Protein AF-J6HEH0-F1 (afdb_monomer)

pLDDT: mean 82.52, std 18.56, range [23.69, 98.81]

Nearest PDB structures (foldseek):
  2a2l-assembly1_A  TM=8.693E-01  e=3.082E-10  Klebsiella pneumoniae
  6bws-assembly1_B-2  TM=9.075E-01  e=8.210E-09  Methylorubrum extorquens
  5cx7-assembly1_C  TM=8.825E-01  e=1.865E-08  Salmonella enterica subsp. enterica serovar Livingstone
  4nkp-assembly1_B  TM=7.814E-01  e=2.880E-08  Desulfovibrio piger ATCC 29098
  4bmw-assembly1_A  TM=8.135E-01  e=8.740E-08  Streptomyces reticuli

Mean predicted aligned error: 16.35 Å

Structure (mmCIF, N/CA/C/O backbone):
data_AF-J6HEH0-F1
#
_entry.id   AF-J6HEH0-F1
#
loop_
_atom_site.group_PDB
_atom_site.id
_atom_site.type_symbol
_atom_site.label_atom_id
_atom_site.label_alt_id
_atom_site.label_comp_id
_atom_site.label_asym_id
_atom_site.label_entity_id
_atom_site.label_seq_id
_atom_site.pdbx_PDB_ins_code
_atom_site.Cartn_x
_atom_site.Cartn_y
_atom_site.Cartn_z
_atom_site.occupancy
_atom_site.B_iso_or_equiv
_atom_site.auth_seq_id
_atom_site.auth_comp_id
_atom_site.auth_asym_id
_atom_site.auth_atom_id
_atom_site.pdbx_PDB_model_num
ATOM 1 N N . MET A 1 1 ? 4.670 16.383 21.291 1.00 60.72 1 MET A N 1
ATOM 2 C CA . MET A 1 1 ? 5.415 15.793 20.155 1.00 60.72 1 MET A CA 1
ATOM 3 C C . MET A 1 1 ? 4.713 16.237 18.892 1.00 60.72 1 MET A C 1
ATOM 5 O O . MET A 1 1 ? 3.495 16.204 18.888 1.00 60.72 1 MET A O 1
ATOM 9 N N . GLU A 1 2 ? 5.447 16.657 17.865 1.00 87.94 2 GLU A N 1
ATOM 10 C CA . GLU A 1 2 ? 4.858 16.969 16.557 1.00 87.94 2 GLU A CA 1
ATOM 11 C C . GLU A 1 2 ? 4.171 15.718 15.975 1.00 87.94 2 GLU A C 1
ATOM 13 O O . GLU A 1 2 ? 4.747 14.626 16.044 1.00 87.94 2 GLU A O 1
ATOM 18 N N . LYS A 1 3 ? 2.970 15.850 15.390 1.00 91.00 3 LYS A N 1
ATOM 19 C CA . LYS A 1 3 ? 2.202 14.753 14.764 1.00 91.00 3 LYS A CA 1
ATOM 20 C C . LYS A 1 3 ? 3.058 13.763 13.965 1.00 91.00 3 LYS A C 1
ATOM 22 O O . LYS A 1 3 ? 2.926 12.552 14.135 1.00 91.00 3 LYS A O 1
ATOM 27 N N . ASN A 1 4 ? 3.965 14.264 13.124 1.00 90.31 4 ASN A N 1
ATOM 28 C CA . ASN A 1 4 ? 4.836 13.435 12.285 1.00 90.31 4 ASN A CA 1
ATOM 29 C C . ASN A 1 4 ? 5.771 12.526 13.097 1.00 90.31 4 ASN A C 1
ATOM 31 O O . ASN A 1 4 ? 6.023 11.392 12.692 1.00 90.31 4 ASN A O 1
ATOM 35 N N . SER A 1 5 ? 6.248 12.995 14.252 1.00 92.38 5 SER A N 1
ATOM 36 C CA . SER A 1 5 ? 7.069 12.205 15.173 1.00 92.38 5 SER A CA 1
ATOM 37 C C . SER A 1 5 ? 6.248 11.111 15.862 1.00 92.38 5 SER A C 1
ATOM 39 O O . SER A 1 5 ? 6.717 9.980 15.969 1.00 92.38 5 SER A O 1
ATOM 41 N N . ILE A 1 6 ? 4.998 11.401 16.257 1.00 95.62 6 ILE A N 1
ATOM 42 C CA . ILE A 1 6 ? 4.094 10.380 16.820 1.00 95.62 6 ILE A CA 1
ATOM 43 C C . ILE A 1 6 ? 3.846 9.273 15.788 1.00 95.62 6 ILE A C 1
ATOM 45 O O . ILE A 1 6 ? 3.966 8.092 16.107 1.00 95.62 6 ILE A O 1
ATOM 49 N N . ILE A 1 7 ? 3.551 9.658 14.542 1.00 94.69 7 ILE A N 1
ATOM 50 C CA . ILE A 1 7 ? 3.323 8.720 13.438 1.00 94.69 7 ILE A CA 1
ATOM 51 C C . ILE A 1 7 ? 4.561 7.862 13.185 1.00 94.69 7 ILE A C 1
ATOM 53 O O . ILE A 1 7 ? 4.430 6.650 13.050 1.00 94.69 7 ILE A O 1
ATOM 57 N N . GLN A 1 8 ? 5.755 8.459 13.146 1.00 92.50 8 GLN A N 1
ATOM 58 C CA . GLN A 1 8 ? 6.988 7.701 12.934 1.00 92.50 8 GLN A CA 1
ATOM 59 C C . GLN A 1 8 ? 7.194 6.646 14.033 1.00 92.50 8 GLN A C 1
ATOM 61 O O . GLN A 1 8 ? 7.421 5.484 13.713 1.00 92.50 8 GLN A O 1
ATOM 66 N N . ASN A 1 9 ? 6.988 7.011 15.304 1.00 95.12 9 ASN A N 1
ATOM 67 C CA . ASN A 1 9 ? 7.092 6.071 16.426 1.00 95.12 9 ASN A CA 1
ATOM 68 C C . ASN A 1 9 ? 6.098 4.906 16.314 1.00 95.12 9 ASN A C 1
ATOM 70 O O . ASN A 1 9 ? 6.448 3.764 16.606 1.00 95.12 9 ASN A O 1
ATOM 74 N N . ILE A 1 10 ? 4.859 5.185 15.895 1.00 96.75 10 ILE A N 1
ATOM 75 C CA . ILE A 1 10 ? 3.858 4.141 15.653 1.00 96.75 10 ILE A CA 1
ATOM 76 C C . ILE A 1 10 ? 4.342 3.197 14.548 1.00 96.75 10 ILE A C 1
ATOM 78 O O . ILE A 1 10 ? 4.349 1.985 14.739 1.00 96.75 10 ILE A O 1
ATOM 82 N N . VAL A 1 11 ? 4.769 3.745 13.409 1.00 93.12 11 VAL A N 1
ATOM 83 C CA . VAL A 1 11 ? 5.182 2.957 12.239 1.00 93.12 11 VAL A CA 1
ATOM 84 C C . VAL A 1 11 ? 6.405 2.091 12.540 1.00 93.12 11 VAL A C 1
ATOM 86 O O . VAL A 1 11 ? 6.453 0.946 12.094 1.00 93.12 11 VAL A O 1
ATOM 89 N N . ASP A 1 12 ? 7.357 2.585 13.330 1.00 91.06 12 ASP A N 1
ATOM 90 C CA . ASP A 1 12 ? 8.534 1.813 13.735 1.00 91.06 12 ASP A CA 1
ATOM 91 C C . ASP A 1 12 ? 8.170 0.630 14.648 1.00 91.06 12 ASP A C 1
ATOM 93 O O . ASP A 1 12 ? 8.638 -0.490 14.426 1.00 91.06 12 ASP A O 1
ATOM 97 N N . GLU A 1 13 ? 7.286 0.831 15.631 1.00 94.06 13 GLU A N 1
ATOM 98 C CA . GLU A 1 13 ? 6.798 -0.260 16.491 1.00 94.06 13 GLU A CA 1
ATOM 99 C C . GLU A 1 13 ? 5.937 -1.268 15.709 1.00 94.06 13 GLU A C 1
ATOM 101 O O . GLU A 1 13 ? 6.014 -2.479 15.935 1.00 94.06 13 GLU A O 1
ATOM 106 N N . GLU A 1 14 ? 5.134 -0.798 14.755 1.00 92.69 14 GLU A N 1
ATOM 107 C CA . GLU A 1 14 ? 4.368 -1.665 13.860 1.00 92.69 14 GLU A CA 1
ATOM 108 C C . GLU A 1 14 ? 5.273 -2.458 12.918 1.00 92.69 14 GLU A C 1
ATOM 110 O O . GLU A 1 14 ? 5.013 -3.633 12.680 1.00 92.69 14 GLU A O 1
ATOM 115 N N . TRP A 1 15 ? 6.368 -1.878 12.425 1.00 88.12 15 TRP A N 1
ATOM 116 C CA . TRP A 1 15 ? 7.327 -2.594 11.584 1.00 88.12 15 TRP A CA 1
ATOM 117 C C . TRP A 1 15 ? 7.979 -3.767 12.328 1.00 88.12 15 TRP A C 1
ATOM 119 O O . TRP A 1 15 ? 8.114 -4.864 11.774 1.00 88.12 15 TRP A O 1
ATOM 129 N N . ILE A 1 16 ? 8.334 -3.567 13.602 1.00 87.88 16 ILE A N 1
ATOM 130 C CA . ILE A 1 16 ? 8.861 -4.635 14.465 1.00 87.88 16 ILE A CA 1
ATOM 131 C C . ILE A 1 16 ? 7.824 -5.753 14.607 1.00 87.88 16 ILE A C 1
ATOM 133 O O . ILE A 1 16 ? 8.143 -6.931 14.438 1.00 87.88 16 ILE A O 1
ATOM 137 N N . GLN A 1 17 ? 6.568 -5.398 14.881 1.00 87.56 17 GLN A N 1
ATOM 138 C CA . GLN A 1 17 ? 5.481 -6.369 14.991 1.00 87.56 17 GLN A CA 1
ATOM 139 C C . GLN A 1 17 ? 5.235 -7.105 13.669 1.00 87.56 17 GLN A C 1
ATOM 141 O O . GLN A 1 17 ? 5.087 -8.325 13.676 1.00 87.56 17 GLN A O 1
ATOM 146 N N . PHE A 1 18 ? 5.261 -6.396 12.542 1.00 83.94 18 PHE A N 1
ATOM 147 C CA . PHE A 1 18 ? 5.025 -6.943 11.209 1.00 83.94 18 PHE A CA 1
ATOM 148 C C . PHE A 1 18 ? 6.098 -7.963 10.828 1.00 83.94 18 PHE A C 1
ATOM 150 O O . PHE A 1 18 ? 5.776 -9.078 10.417 1.00 83.94 18 PHE A O 1
ATOM 157 N N . THR A 1 19 ? 7.368 -7.624 11.057 1.00 78.50 19 THR A N 1
ATOM 158 C CA . THR A 1 19 ? 8.514 -8.515 10.804 1.00 78.50 19 THR A CA 1
ATOM 159 C C . THR A 1 19 ? 8.456 -9.776 11.672 1.00 78.50 19 THR A C 1
ATOM 161 O O . THR A 1 19 ? 8.845 -10.854 11.234 1.00 78.50 19 THR A O 1
ATOM 164 N N . ASN A 1 20 ? 7.927 -9.657 12.892 1.00 78.94 20 ASN A N 1
ATOM 165 C CA . ASN A 1 20 ? 7.798 -10.764 13.840 1.00 78.94 20 ASN A CA 1
ATOM 166 C C . ASN A 1 20 ? 6.476 -11.541 13.714 1.00 78.94 20 ASN A C 1
ATOM 168 O O . ASN A 1 20 ? 6.233 -12.463 14.500 1.00 78.94 20 ASN A O 1
ATOM 172 N N . THR A 1 21 ? 5.605 -11.193 12.759 1.00 69.81 21 THR A N 1
ATOM 173 C CA . THR A 1 21 ? 4.410 -12.000 12.490 1.00 69.81 21 THR A CA 1
ATOM 174 C C . THR A 1 21 ? 4.812 -13.329 11.858 1.00 69.81 21 THR A C 1
ATOM 176 O O . THR A 1 21 ? 5.525 -13.387 10.855 1.00 69.81 21 THR A O 1
ATOM 179 N N . LYS A 1 22 ? 4.369 -14.426 12.478 1.00 64.06 22 LYS A N 1
ATOM 180 C CA . LYS A 1 22 ? 4.556 -15.779 11.954 1.00 64.06 22 LYS A CA 1
ATOM 181 C C . LYS A 1 22 ? 3.368 -16.095 11.054 1.00 64.06 22 LYS A C 1
ATOM 183 O O . LYS A 1 22 ? 2.267 -16.306 11.557 1.00 64.06 22 LYS A O 1
ATOM 188 N N . ASN A 1 23 ? 3.579 -16.100 9.742 1.00 53.47 23 ASN A N 1
ATOM 189 C CA . ASN A 1 23 ? 2.570 -16.605 8.815 1.00 53.47 23 ASN A CA 1
ATOM 190 C C . ASN A 1 23 ? 2.375 -18.114 9.016 1.00 53.47 23 ASN A C 1
ATOM 192 O O . ASN A 1 23 ? 3.249 -18.803 9.546 1.00 53.47 23 ASN A O 1
ATOM 196 N N . ILE A 1 24 ? 1.229 -18.637 8.575 1.00 43.84 24 ILE A N 1
ATOM 197 C CA . ILE A 1 24 ? 1.030 -20.081 8.403 1.00 43.84 24 ILE A CA 1
ATOM 198 C C . ILE A 1 24 ? 1.910 -20.497 7.207 1.00 43.84 24 ILE A C 1
ATOM 200 O O . ILE A 1 24 ? 1.444 -20.540 6.074 1.00 43.84 24 ILE A O 1
ATOM 204 N N . GLY A 1 25 ? 3.216 -20.669 7.441 1.00 47.94 25 GLY A N 1
ATOM 205 C CA . GLY A 1 25 ? 4.234 -20.903 6.409 1.00 47.94 25 GLY A CA 1
ATOM 206 C C . GLY A 1 25 ? 5.557 -20.169 6.674 1.00 47.94 25 GLY A C 1
ATOM 207 O O . GLY A 1 25 ? 5.870 -19.798 7.804 1.00 47.94 25 GLY A O 1
ATOM 208 N N . SER A 1 26 ? 6.353 -19.976 5.623 1.00 40.78 26 SER A N 1
ATOM 209 C CA . SER A 1 26 ? 7.603 -19.204 5.638 1.00 40.78 26 SER A CA 1
ATOM 210 C C . SER A 1 26 ? 7.362 -17.681 5.662 1.00 40.78 26 SER A C 1
ATOM 212 O O . SER A 1 26 ? 6.251 -17.197 5.431 1.00 40.78 26 SER A O 1
ATOM 214 N N . ARG A 1 27 ? 8.420 -16.915 5.976 1.00 42.44 27 ARG A N 1
ATOM 215 C CA . ARG A 1 27 ? 8.459 -15.438 5.948 1.00 42.44 27 ARG A CA 1
ATOM 216 C C . ARG A 1 27 ? 7.913 -14.928 4.602 1.00 42.44 27 ARG A C 1
ATOM 218 O O . ARG A 1 27 ? 8.374 -15.377 3.555 1.00 42.44 27 ARG A O 1
ATOM 225 N N . ALA A 1 28 ? 6.917 -14.040 4.617 1.00 47.47 28 ALA A N 1
ATOM 226 C CA . ALA A 1 28 ? 6.326 -13.514 3.382 1.00 47.47 28 ALA A CA 1
ATOM 227 C C . ALA A 1 28 ? 7.242 -12.454 2.758 1.00 47.47 28 ALA A C 1
ATOM 229 O O . ALA A 1 28 ? 7.783 -11.626 3.481 1.00 47.47 28 ALA A O 1
ATOM 230 N N . VAL A 1 29 ? 7.336 -12.415 1.423 1.00 39.53 29 VAL A N 1
ATOM 231 C CA . VAL A 1 29 ? 8.168 -11.456 0.656 1.00 39.53 29 VAL A CA 1
ATOM 232 C C . VAL A 1 29 ? 7.881 -9.991 1.036 1.00 39.53 29 VAL A C 1
ATOM 234 O O . VAL A 1 29 ? 8.779 -9.153 1.057 1.00 39.53 29 VAL A O 1
ATOM 237 N N . CYS A 1 30 ? 6.645 -9.674 1.441 1.00 47.31 30 CYS A N 1
ATOM 238 C CA . CYS A 1 30 ? 6.263 -8.347 1.936 1.00 47.31 30 CYS A CA 1
ATOM 239 C C . CYS A 1 30 ? 7.017 -7.915 3.213 1.00 47.31 30 CYS A C 1
ATOM 241 O O . CYS A 1 30 ? 7.095 -6.721 3.492 1.00 47.31 30 CYS A O 1
ATOM 243 N N . GLN A 1 31 ? 7.582 -8.853 3.986 1.00 46.38 31 GLN A N 1
ATOM 244 C CA . GLN A 1 31 ? 8.392 -8.595 5.189 1.00 46.38 31 GLN A CA 1
ATOM 245 C C . GLN A 1 31 ? 9.814 -8.109 4.864 1.00 46.38 31 GLN A C 1
ATOM 247 O O . GLN A 1 31 ? 10.542 -7.716 5.775 1.00 46.38 31 GLN A O 1
ATOM 252 N N . ASP A 1 32 ? 10.186 -8.063 3.582 1.00 47.34 32 ASP A N 1
ATOM 253 C CA . ASP A 1 32 ? 11.479 -7.555 3.115 1.00 47.34 32 ASP A CA 1
ATOM 254 C C . ASP A 1 32 ? 11.354 -6.178 2.421 1.00 47.34 32 ASP A C 1
ATOM 256 O O . ASP A 1 32 ? 12.349 -5.582 2.019 1.00 47.34 32 ASP A O 1
ATOM 260 N N . GLN A 1 33 ? 10.139 -5.609 2.355 1.00 55.50 33 GLN A N 1
ATOM 261 C CA . GLN A 1 33 ? 9.838 -4.314 1.723 1.00 55.50 33 GLN A CA 1
ATOM 262 C C . GLN A 1 33 ? 9.492 -3.213 2.748 1.00 55.50 33 GLN A C 1
ATOM 264 O O . GLN A 1 33 ? 8.377 -2.681 2.779 1.00 55.50 33 GLN A O 1
ATOM 269 N N . LYS A 1 34 ? 10.461 -2.832 3.595 1.00 66.75 34 LYS A N 1
ATOM 270 C CA . LYS A 1 34 ? 10.267 -1.820 4.659 1.00 66.75 34 LYS A CA 1
ATOM 271 C C . LYS A 1 34 ? 9.757 -0.470 4.141 1.00 66.75 34 LYS A C 1
ATOM 273 O O . LYS A 1 34 ? 8.934 0.165 4.804 1.00 66.75 34 LYS A O 1
ATOM 278 N N . GLY A 1 35 ? 10.222 -0.035 2.968 1.00 62.28 35 GLY A N 1
ATOM 279 C CA . GLY A 1 35 ? 9.831 1.242 2.358 1.00 62.28 35 GLY A CA 1
ATOM 280 C C . GLY A 1 35 ? 8.327 1.330 2.079 1.00 62.28 35 GLY A C 1
ATOM 281 O O . GLY A 1 35 ? 7.664 2.248 2.564 1.00 62.28 35 GLY A O 1
ATOM 282 N N . ASN A 1 36 ? 7.772 0.321 1.403 1.00 64.31 36 ASN A N 1
ATOM 283 C CA . ASN A 1 36 ? 6.351 0.260 1.038 1.00 64.31 36 ASN A CA 1
ATOM 284 C C . ASN A 1 36 ? 5.443 0.194 2.271 1.00 64.31 36 ASN A C 1
ATOM 286 O O . ASN A 1 36 ? 4.435 0.902 2.351 1.00 64.31 36 ASN A O 1
ATOM 290 N N . PHE A 1 37 ? 5.831 -0.611 3.267 1.00 74.75 37 PHE A N 1
ATOM 291 C CA . PHE A 1 37 ? 5.133 -0.667 4.550 1.00 74.75 37 PHE A CA 1
ATOM 292 C C . PHE A 1 37 ? 5.106 0.707 5.228 1.00 74.75 37 PHE A C 1
ATOM 294 O O . PHE A 1 37 ? 4.044 1.186 5.629 1.00 74.75 37 PHE A O 1
ATOM 301 N N . THR A 1 38 ? 6.269 1.360 5.313 1.00 73.81 38 THR A N 1
ATOM 302 C CA . THR A 1 38 ? 6.427 2.656 5.981 1.00 73.81 38 THR A CA 1
ATOM 303 C C . THR A 1 38 ? 5.570 3.725 5.306 1.00 73.81 38 THR A C 1
ATOM 305 O O . THR A 1 38 ? 4.826 4.424 5.991 1.00 73.81 38 THR A O 1
ATOM 308 N N . ALA A 1 39 ? 5.609 3.827 3.975 1.00 72.19 39 ALA A N 1
ATOM 309 C CA . ALA A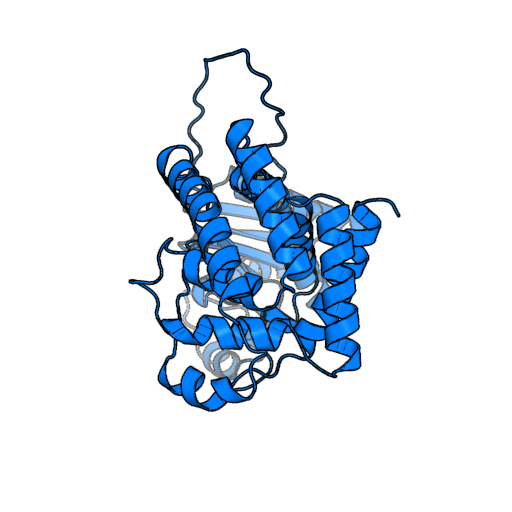 1 39 ? 4.816 4.799 3.225 1.00 72.19 39 ALA A CA 1
ATOM 310 C C . ALA A 1 39 ? 3.304 4.581 3.418 1.00 72.19 39 ALA A C 1
ATOM 312 O O . ALA A 1 39 ? 2.590 5.504 3.821 1.00 72.19 39 ALA A O 1
ATOM 313 N N . SER A 1 40 ? 2.832 3.341 3.236 1.00 76.69 40 SER A N 1
ATOM 314 C CA . SER A 1 40 ? 1.417 2.986 3.408 1.00 76.69 40 SER A CA 1
ATOM 315 C C . SER A 1 40 ? 0.913 3.265 4.830 1.00 76.69 40 SER A C 1
ATOM 317 O O . SER A 1 40 ? -0.159 3.850 5.005 1.00 76.69 40 SER A O 1
ATOM 319 N N . ARG A 1 41 ? 1.676 2.880 5.864 1.00 88.38 41 ARG A N 1
ATOM 320 C CA . ARG A 1 41 ? 1.277 3.104 7.264 1.00 88.38 41 ARG A CA 1
ATOM 321 C C . ARG A 1 41 ? 1.353 4.570 7.664 1.00 88.38 41 ARG A C 1
ATOM 323 O O . ARG A 1 41 ? 0.450 5.040 8.350 1.00 88.38 41 ARG A O 1
ATOM 330 N N . ARG A 1 42 ? 2.353 5.325 7.197 1.00 88.38 42 ARG A N 1
ATOM 331 C CA . ARG A 1 42 ? 2.402 6.779 7.419 1.00 88.38 42 ARG A CA 1
ATOM 332 C C . ARG A 1 42 ? 1.173 7.463 6.825 1.00 88.38 42 ARG A C 1
ATOM 334 O O . ARG A 1 42 ? 0.540 8.243 7.529 1.00 88.38 42 ARG A O 1
ATOM 341 N N . ALA A 1 43 ? 0.800 7.150 5.583 1.00 84.50 43 ALA A N 1
ATOM 342 C CA . ALA A 1 43 ? -0.394 7.715 4.952 1.00 84.50 43 ALA A CA 1
ATOM 343 C C . ALA A 1 43 ? -1.673 7.378 5.739 1.00 84.50 43 ALA A C 1
ATOM 345 O O . ALA A 1 43 ? -2.475 8.272 6.008 1.00 84.50 43 ALA A O 1
ATOM 346 N N . TYR A 1 44 ? -1.821 6.124 6.177 1.00 91.06 44 TYR A N 1
ATOM 347 C CA . TYR A 1 44 ? -2.945 5.691 7.011 1.00 91.06 44 TYR A CA 1
ATOM 348 C C . TYR A 1 44 ? -3.029 6.490 8.322 1.00 91.06 44 TYR A C 1
ATOM 350 O O . TYR A 1 44 ? -4.073 7.051 8.649 1.00 91.06 44 TYR A O 1
ATOM 358 N N . TRP A 1 45 ? -1.916 6.631 9.046 1.00 94.88 45 TRP A N 1
ATOM 359 C CA . TRP A 1 45 ? -1.898 7.352 10.321 1.00 94.88 45 TRP A CA 1
ATOM 360 C C . TRP A 1 45 ? -2.057 8.871 10.178 1.00 94.88 45 TRP A C 1
ATOM 362 O O . TRP A 1 45 ? -2.553 9.525 11.095 1.00 94.88 45 TRP A O 1
ATOM 372 N N . GLN A 1 46 ? -1.733 9.448 9.017 1.00 92.00 46 GLN A N 1
ATOM 373 C CA . GLN A 1 46 ? -2.005 10.864 8.741 1.00 92.00 46 GLN A CA 1
ATOM 374 C C . GLN A 1 46 ? -3.501 11.203 8.743 1.00 92.00 46 GLN A C 1
ATOM 376 O O . GLN A 1 46 ? -3.846 12.364 8.988 1.00 92.00 46 GLN A O 1
ATOM 381 N N . MET A 1 47 ? -4.373 10.213 8.521 1.00 92.56 47 MET A N 1
ATOM 382 C CA . MET A 1 47 ? -5.828 10.364 8.574 1.00 92.56 47 MET A CA 1
ATOM 383 C C . MET A 1 47 ? -6.332 10.795 9.960 1.00 92.56 47 MET A C 1
ATOM 385 O O . MET A 1 47 ? -7.353 11.469 10.056 1.00 92.56 47 MET A O 1
ATOM 389 N N . TYR A 1 48 ? -5.616 10.435 11.028 1.00 96.44 48 TYR A N 1
ATOM 390 C CA . TYR A 1 48 ? -6.045 10.632 12.412 1.00 96.44 48 TYR A CA 1
ATOM 391 C C . TYR A 1 48 ? -5.428 11.882 13.057 1.00 96.44 48 TYR A C 1
ATOM 393 O O . TYR A 1 48 ? -4.392 12.389 12.615 1.00 96.44 48 TYR A O 1
ATOM 401 N N . ASN A 1 49 ? -6.073 12.403 14.105 1.00 95.75 49 ASN A N 1
ATOM 402 C CA . ASN A 1 49 ? -5.562 13.518 14.910 1.00 95.75 49 ASN A CA 1
ATOM 403 C C . ASN A 1 49 ? -4.597 13.037 16.016 1.00 95.75 49 ASN A C 1
ATOM 405 O O . ASN A 1 49 ? -4.464 11.841 16.267 1.00 95.75 49 ASN A O 1
ATOM 409 N N . GLU A 1 50 ? -3.908 13.968 16.679 1.00 97.31 50 GLU A N 1
ATOM 410 C CA . GLU A 1 50 ? -2.876 13.641 17.676 1.00 97.31 50 GLU A CA 1
ATOM 411 C C . GLU A 1 50 ? -3.423 12.881 18.894 1.00 97.31 50 GLU A C 1
ATOM 413 O O . GLU A 1 50 ? -2.733 12.005 19.413 1.00 97.31 50 GLU A O 1
ATOM 418 N N . ASP A 1 51 ? -4.662 13.140 19.320 1.00 97.88 51 ASP A N 1
ATOM 419 C CA . ASP A 1 51 ? -5.285 12.432 20.447 1.00 97.88 51 ASP A CA 1
ATOM 420 C C . ASP A 1 51 ? -5.455 10.938 20.158 1.00 97.88 51 ASP A C 1
ATOM 422 O O . ASP A 1 51 ? -5.113 10.091 20.989 1.00 97.88 51 ASP A O 1
ATOM 426 N N . ILE A 1 52 ? -5.926 10.604 18.953 1.00 98.69 52 ILE A N 1
ATOM 427 C CA . ILE A 1 52 ? -6.062 9.217 18.500 1.00 98.69 52 ILE A CA 1
ATOM 428 C C . ILE A 1 52 ? -4.688 8.564 18.382 1.00 98.69 52 ILE A C 1
ATOM 430 O O . ILE A 1 52 ? -4.502 7.449 18.868 1.00 98.69 52 ILE A O 1
ATOM 434 N N . LEU A 1 53 ? -3.714 9.258 17.787 1.00 98.44 53 LEU A N 1
ATOM 435 C CA . LEU A 1 53 ? -2.357 8.735 17.617 1.00 98.44 53 LEU A CA 1
ATOM 436 C C . LEU A 1 53 ? -1.692 8.433 18.968 1.00 98.44 53 LEU A C 1
ATOM 438 O O . LEU A 1 53 ? -1.112 7.365 19.152 1.00 98.44 53 LEU A O 1
ATOM 442 N N . ASN A 1 54 ? -1.823 9.332 19.944 1.00 98.25 54 ASN A N 1
ATOM 443 C CA . ASN A 1 54 ? -1.306 9.111 21.293 1.00 98.25 54 ASN A CA 1
ATOM 444 C C . ASN A 1 54 ? -2.036 7.967 22.012 1.00 98.25 54 ASN A C 1
ATOM 446 O O . ASN A 1 54 ? -1.392 7.175 22.704 1.00 98.25 54 ASN A O 1
ATOM 450 N N . SER A 1 55 ? -3.358 7.850 21.836 1.00 98.56 55 SER A N 1
ATOM 451 C CA . SER A 1 55 ? -4.137 6.737 22.393 1.00 98.56 55 SER A CA 1
ATOM 452 C C . SER A 1 55 ? -3.706 5.396 21.796 1.00 98.56 55 SER A C 1
ATOM 454 O O . SER A 1 55 ? -3.455 4.449 22.536 1.00 98.56 55 SER A O 1
ATOM 456 N N . TYR A 1 56 ? -3.512 5.323 20.479 1.00 98.56 56 TYR A N 1
ATOM 457 C CA . TYR A 1 56 ? -3.040 4.101 19.832 1.00 98.56 56 TYR A CA 1
ATOM 458 C C . TYR A 1 56 ? -1.597 3.745 20.221 1.00 98.56 56 TYR A C 1
ATOM 460 O O . TYR A 1 56 ? -1.278 2.580 20.448 1.00 98.56 56 TYR A O 1
ATOM 468 N N . LEU A 1 57 ? -0.717 4.733 20.404 1.00 97.75 57 LEU A N 1
ATOM 469 C CA . LEU A 1 57 ? 0.624 4.473 20.930 1.00 97.75 57 LEU A CA 1
ATOM 470 C C . LEU A 1 57 ? 0.575 3.888 22.357 1.00 97.75 57 LEU A C 1
ATOM 472 O O . LEU A 1 57 ? 1.425 3.072 22.722 1.00 97.75 57 LEU A O 1
ATOM 476 N N . ALA A 1 58 ? -0.417 4.270 23.168 1.00 98.06 58 ALA A N 1
ATOM 477 C CA . ALA A 1 58 ? -0.661 3.641 24.464 1.00 98.06 58 ALA A CA 1
ATOM 478 C C . ALA A 1 58 ? -1.159 2.191 24.318 1.00 98.06 58 ALA A C 1
ATOM 480 O O . ALA A 1 58 ? -0.718 1.337 25.090 1.00 98.06 58 ALA A O 1
ATOM 481 N N . ASP A 1 59 ? -1.988 1.897 23.310 1.00 98.31 59 ASP A N 1
ATOM 482 C CA . ASP A 1 59 ? -2.414 0.529 22.979 1.00 98.31 59 ASP A CA 1
ATOM 483 C C . ASP A 1 59 ? -1.211 -0.350 22.601 1.00 98.31 59 ASP A C 1
ATOM 485 O O . ASP A 1 59 ? -1.049 -1.433 23.164 1.00 98.31 59 ASP A O 1
ATOM 489 N N . ILE A 1 60 ? -0.304 0.141 21.742 1.00 97.50 60 ILE A N 1
ATOM 490 C CA . ILE A 1 60 ? 0.951 -0.552 21.388 1.00 97.50 60 ILE A CA 1
ATOM 491 C C . ILE A 1 60 ? 1.774 -0.857 22.645 1.00 97.50 60 ILE A C 1
ATOM 493 O O . ILE A 1 60 ? 2.219 -1.988 22.847 1.00 97.50 60 ILE A O 1
ATOM 497 N N . LYS A 1 61 ? 1.971 0.136 23.520 1.00 96.94 61 LYS A N 1
ATOM 498 C CA . LYS A 1 61 ? 2.742 -0.038 24.763 1.00 96.94 61 LYS A CA 1
ATOM 499 C C . LYS A 1 61 ? 2.082 -1.032 25.718 1.00 96.94 61 LYS A C 1
ATOM 501 O O . LYS A 1 61 ? 2.782 -1.793 26.382 1.00 96.94 61 LYS A O 1
ATOM 506 N N . ALA A 1 62 ? 0.753 -1.029 25.817 1.00 97.00 62 ALA A N 1
ATOM 507 C CA . ALA A 1 62 ? 0.015 -2.000 26.616 1.00 97.00 62 ALA A CA 1
ATOM 508 C C . ALA A 1 62 ? 0.177 -3.417 26.053 1.00 97.00 62 ALA A C 1
ATOM 510 O O . ALA A 1 62 ? 0.590 -4.305 26.790 1.00 97.00 62 ALA A O 1
ATOM 511 N N . ALA A 1 63 ? -0.027 -3.601 24.748 1.00 96.06 63 ALA A N 1
ATOM 512 C CA . ALA A 1 63 ? 0.148 -4.888 24.082 1.00 96.06 63 ALA A CA 1
ATOM 513 C C . ALA A 1 63 ? 1.574 -5.435 24.245 1.00 96.06 63 ALA A C 1
ATOM 515 O O . ALA A 1 63 ? 1.753 -6.605 24.567 1.00 96.06 63 ALA A O 1
ATOM 516 N N . LYS A 1 64 ? 2.591 -4.574 24.124 1.00 94.56 64 LYS A N 1
ATOM 517 C CA . LYS A 1 64 ? 4.001 -4.942 24.315 1.00 94.56 64 LYS A CA 1
ATOM 518 C C . LYS A 1 64 ? 4.298 -5.442 25.732 1.00 94.56 64 LYS A C 1
ATOM 520 O O . LYS A 1 64 ? 5.053 -6.398 25.876 1.00 94.56 64 LYS A O 1
ATOM 525 N N . ARG A 1 65 ? 3.691 -4.843 26.767 1.00 95.56 65 ARG A N 1
ATOM 526 C CA . ARG A 1 65 ? 3.822 -5.312 28.164 1.00 95.56 65 ARG A CA 1
ATOM 527 C C . ARG A 1 65 ? 3.233 -6.707 28.366 1.00 95.56 65 ARG A C 1
ATOM 529 O O . ARG A 1 65 ? 3.814 -7.500 29.093 1.00 95.56 65 ARG A O 1
ATOM 536 N N . GLU A 1 66 ? 2.147 -7.009 27.663 1.00 94.38 66 GLU A N 1
ATOM 537 C CA . GLU A 1 66 ? 1.487 -8.321 27.676 1.00 94.38 66 GLU A CA 1
ATOM 538 C C . GLU A 1 66 ? 2.079 -9.305 26.647 1.00 94.38 66 GLU A C 1
ATOM 540 O O . GLU A 1 66 ? 1.570 -10.408 26.464 1.00 94.38 66 GLU A O 1
ATOM 545 N N . ASN A 1 67 ? 3.158 -8.921 25.953 1.00 93.25 67 ASN A N 1
ATOM 546 C CA . ASN A 1 67 ? 3.804 -9.711 24.901 1.00 93.25 67 ASN A CA 1
ATOM 547 C C . ASN A 1 67 ? 2.859 -10.083 23.732 1.00 93.25 67 ASN A C 1
ATOM 549 O O . ASN A 1 67 ? 2.972 -11.140 23.108 1.00 93.25 67 ASN A O 1
ATOM 553 N N . ILE A 1 68 ? 1.910 -9.193 23.431 1.00 93.81 68 ILE A N 1
ATOM 554 C CA . ILE A 1 68 ? 0.917 -9.331 22.364 1.00 93.81 68 ILE A CA 1
ATOM 555 C C . ILE A 1 68 ? 1.386 -8.575 21.117 1.00 93.81 68 ILE A C 1
ATOM 557 O O . ILE A 1 68 ? 1.697 -7.386 21.165 1.00 93.81 68 ILE A O 1
ATOM 561 N N . ASN A 1 69 ? 1.371 -9.257 19.971 1.00 93.69 69 ASN A N 1
ATOM 562 C CA . ASN A 1 69 ? 1.604 -8.658 18.656 1.00 93.69 69 ASN A CA 1
ATOM 563 C C . ASN A 1 69 ? 0.264 -8.260 18.013 1.00 93.69 69 ASN A C 1
ATOM 565 O O . ASN A 1 69 ? -0.481 -9.127 17.553 1.00 93.69 69 ASN A O 1
ATOM 569 N N . LEU A 1 70 ? -0.038 -6.962 17.967 1.00 94.75 70 LEU A N 1
ATOM 570 C CA . LEU A 1 70 ? -1.294 -6.419 17.442 1.00 94.75 70 LEU A CA 1
ATOM 571 C C . LEU A 1 70 ? -1.485 -6.709 15.948 1.00 94.75 70 LEU A C 1
ATOM 573 O O . LEU A 1 70 ? -2.608 -6.945 15.515 1.00 94.75 70 LEU A O 1
ATOM 577 N N . ILE A 1 71 ? -0.416 -6.785 15.154 1.00 92.25 71 ILE A N 1
ATOM 578 C CA . ILE A 1 71 ? -0.533 -7.121 13.727 1.00 92.25 71 ILE A CA 1
ATOM 579 C C . ILE A 1 71 ? -0.933 -8.591 13.543 1.00 92.25 71 ILE A C 1
ATOM 581 O O . ILE A 1 71 ? -1.799 -8.893 12.722 1.00 92.25 71 ILE A O 1
ATOM 585 N N . THR A 1 72 ? -0.388 -9.505 14.351 1.00 90.12 72 THR A N 1
ATOM 586 C CA . THR A 1 72 ? -0.856 -10.902 14.383 1.00 90.12 72 THR A CA 1
ATOM 587 C C . THR A 1 72 ? -2.331 -10.977 14.784 1.00 90.12 72 THR A C 1
ATOM 589 O O . THR A 1 72 ? -3.099 -11.717 14.172 1.00 90.12 72 THR A O 1
ATOM 592 N N . GLN A 1 73 ? -2.745 -10.191 15.783 1.00 94.19 73 GLN A N 1
ATOM 593 C CA . GLN A 1 73 ? -4.139 -10.125 16.236 1.00 94.19 73 GLN A CA 1
ATOM 594 C C . GLN A 1 73 ? -5.076 -9.648 15.120 1.00 94.19 73 GLN A C 1
ATOM 596 O O . GLN A 1 73 ? -6.109 -10.270 14.879 1.00 94.19 73 GLN A O 1
ATOM 601 N N . LYS A 1 74 ? -4.683 -8.601 14.386 1.00 94.25 74 LYS A N 1
ATOM 602 C CA . LYS A 1 74 ? -5.408 -8.093 13.216 1.00 94.25 74 LYS A CA 1
ATOM 603 C C . LYS A 1 74 ? -5.622 -9.178 12.166 1.00 94.25 74 LYS A C 1
ATOM 605 O O . LYS A 1 74 ? -6.756 -9.389 11.740 1.00 94.25 74 LYS A O 1
ATOM 610 N N . TYR A 1 75 ? -4.555 -9.871 11.754 1.00 89.94 75 TYR A N 1
ATOM 611 C CA . TYR A 1 75 ? -4.674 -10.949 10.768 1.00 89.94 75 TYR A CA 1
ATOM 612 C C . TYR A 1 75 ? -5.558 -12.084 11.279 1.00 89.94 75 TYR A C 1
ATOM 614 O O . TYR A 1 75 ? -6.369 -12.609 10.520 1.00 89.94 75 TYR A O 1
ATOM 622 N N . GLY A 1 76 ? -5.474 -12.397 12.573 1.00 91.25 76 GLY A N 1
ATOM 623 C CA . GLY A 1 76 ? -6.386 -13.335 13.211 1.00 91.25 76 GLY A CA 1
ATOM 624 C C . GLY A 1 76 ? -7.848 -12.909 13.084 1.00 91.25 76 GLY A C 1
ATOM 625 O O . GLY A 1 76 ? -8.678 -13.710 12.680 1.00 91.25 76 GLY A O 1
ATOM 626 N N . TYR A 1 77 ? -8.178 -11.641 13.333 1.00 94.12 77 TYR A N 1
ATOM 627 C CA . TYR A 1 77 ? -9.546 -11.144 13.158 1.00 94.12 77 TYR A CA 1
ATOM 628 C C . TYR A 1 77 ? -10.024 -11.135 11.704 1.00 94.12 77 TYR A C 1
ATOM 630 O O . TYR A 1 77 ? -11.191 -11.443 11.453 1.00 94.12 77 TYR A O 1
ATOM 638 N N . MET A 1 78 ? -9.142 -10.854 10.742 1.00 92.50 78 MET A N 1
ATOM 639 C CA . MET A 1 78 ? -9.474 -10.936 9.314 1.00 92.50 78 MET A CA 1
ATOM 640 C C . MET A 1 78 ? -9.874 -12.361 8.895 1.00 92.50 78 MET A C 1
ATOM 642 O O . MET A 1 78 ? -10.751 -12.523 8.050 1.00 92.50 78 MET A O 1
ATOM 646 N N . MET A 1 79 ? -9.308 -13.397 9.532 1.00 90.62 79 MET A N 1
ATOM 647 C CA . MET A 1 79 ? -9.670 -14.797 9.259 1.00 90.62 79 MET A CA 1
ATOM 648 C C . MET A 1 79 ? -11.133 -15.126 9.582 1.00 90.62 79 MET A C 1
ATOM 650 O O . MET A 1 79 ? -11.656 -16.100 9.049 1.00 90.62 79 MET A O 1
ATOM 654 N N . SER A 1 80 ? -11.827 -14.324 10.397 1.00 90.69 80 SER A N 1
ATOM 655 C CA . SER A 1 80 ? -13.241 -14.569 10.728 1.00 90.69 80 SER A CA 1
ATOM 656 C C . SER A 1 80 ? -14.166 -14.592 9.503 1.00 90.69 80 SER A C 1
ATOM 658 O O . SER A 1 80 ? -15.187 -15.284 9.523 1.00 90.69 80 SER A O 1
ATOM 660 N N . SER A 1 81 ? -13.804 -13.896 8.423 1.00 85.81 81 SER A N 1
ATOM 661 C CA . SER A 1 81 ? -14.512 -13.951 7.141 1.00 85.81 81 SER A CA 1
ATOM 662 C C . SER A 1 81 ? -13.721 -14.672 6.046 1.00 85.81 81 SER A C 1
ATOM 664 O O . SER A 1 81 ? -14.341 -15.340 5.222 1.00 85.81 81 SER A O 1
ATOM 666 N N . THR A 1 82 ? -12.383 -14.604 6.044 1.00 85.62 82 THR A N 1
ATOM 667 C CA . THR A 1 82 ? -11.557 -15.183 4.966 1.00 85.62 82 THR A CA 1
ATOM 668 C C . THR A 1 82 ? -11.207 -16.661 5.170 1.00 85.62 82 THR A C 1
ATOM 670 O O . THR A 1 82 ? -11.057 -17.388 4.190 1.00 85.62 82 THR A O 1
ATOM 673 N N . ASP A 1 83 ? -11.090 -17.131 6.419 1.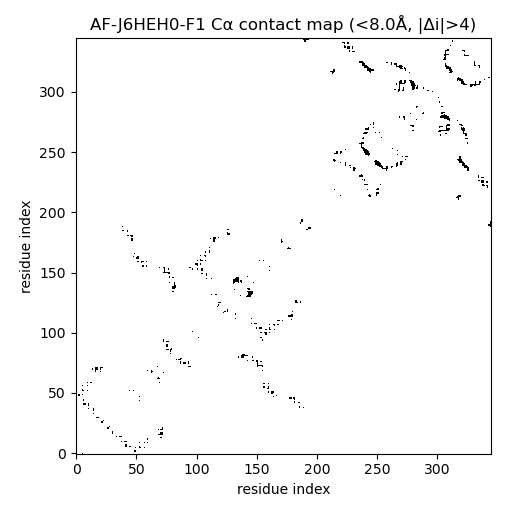00 87.25 83 ASP A N 1
ATOM 674 C CA . ASP A 1 83 ? -10.737 -18.514 6.769 1.00 87.25 83 ASP A CA 1
ATOM 675 C C . ASP A 1 83 ? -11.316 -18.931 8.137 1.00 87.25 83 ASP A C 1
ATOM 677 O O . ASP A 1 83 ? -10.606 -19.062 9.141 1.00 87.25 83 ASP A O 1
ATOM 681 N N . LYS A 1 84 ? -12.640 -19.142 8.174 1.00 89.50 84 LYS A N 1
ATOM 682 C CA . LYS A 1 84 ? -13.405 -19.458 9.397 1.00 89.50 84 LYS A CA 1
ATOM 683 C C . LYS A 1 84 ? -12.851 -20.650 10.181 1.00 89.50 84 LYS A C 1
ATOM 685 O O . LYS A 1 84 ? -12.874 -20.637 11.408 1.00 89.50 84 LYS A O 1
ATOM 690 N N . GLU A 1 85 ? -12.353 -21.672 9.488 1.00 89.31 85 GLU A N 1
ATOM 691 C CA . GLU A 1 85 ? -11.818 -22.876 10.130 1.00 89.31 85 GLU A CA 1
ATOM 692 C C . GLU A 1 85 ? -10.567 -22.555 10.958 1.00 89.31 85 GLU A C 1
ATOM 694 O O . GLU A 1 85 ? -10.455 -22.963 12.115 1.00 89.31 85 GLU A O 1
ATOM 699 N N . ASN A 1 86 ? -9.629 -21.793 10.387 1.00 87.62 86 ASN A N 1
ATOM 700 C CA . ASN A 1 86 ? -8.429 -21.377 11.105 1.00 87.62 86 ASN A CA 1
ATOM 701 C C . ASN A 1 86 ? -8.733 -20.314 12.162 1.00 87.62 86 ASN A C 1
ATOM 703 O O . ASN A 1 86 ? -8.118 -20.346 13.229 1.00 87.62 86 ASN A O 1
ATOM 707 N N . TYR A 1 87 ? -9.712 -19.438 11.917 1.00 91.50 87 TYR A N 1
ATOM 708 C CA . TYR A 1 87 ? -10.174 -18.469 12.907 1.00 91.50 87 TYR A CA 1
ATOM 709 C C . TYR A 1 87 ? -10.613 -19.142 14.209 1.00 91.50 87 TYR A C 1
ATOM 711 O O . TYR A 1 87 ? -10.098 -18.797 15.269 1.00 91.50 87 TYR A O 1
ATOM 719 N N . GLU A 1 88 ? -11.492 -20.147 14.152 1.00 92.56 88 GLU A N 1
ATOM 720 C CA . GLU A 1 88 ? -11.982 -20.821 15.363 1.00 92.56 88 GLU A CA 1
ATOM 721 C C . GLU A 1 88 ? -10.853 -21.515 16.150 1.00 92.56 88 GLU A C 1
ATOM 723 O O . GLU A 1 88 ? -10.882 -21.533 17.381 1.00 92.56 88 GLU A O 1
ATOM 728 N N . LYS A 1 89 ? -9.792 -21.989 15.476 1.00 92.31 89 LYS A N 1
ATOM 729 C CA . LYS A 1 89 ? -8.606 -22.575 16.135 1.00 92.31 89 LYS A CA 1
ATOM 730 C C . LYS A 1 89 ? -7.781 -21.548 16.917 1.00 92.31 89 LYS A C 1
ATOM 732 O O . LYS A 1 89 ? -7.154 -21.903 17.915 1.00 92.31 89 LYS A O 1
ATOM 737 N N . ILE A 1 90 ? -7.735 -20.295 16.460 1.00 90.62 90 ILE A N 1
ATOM 738 C CA . ILE A 1 90 ? -6.914 -19.236 17.072 1.00 90.62 90 ILE A CA 1
ATOM 739 C C . ILE A 1 90 ? -7.720 -18.257 17.928 1.00 90.62 90 ILE A C 1
ATOM 741 O O . ILE A 1 90 ? -7.121 -17.506 18.692 1.00 90.62 90 ILE A O 1
ATOM 745 N N . LYS A 1 91 ? -9.053 -18.269 17.836 1.00 92.25 91 LYS A N 1
ATOM 746 C CA . LYS A 1 91 ? -9.976 -17.317 18.473 1.00 92.25 91 LYS A CA 1
ATOM 747 C C . LYS A 1 91 ? -9.747 -17.141 19.971 1.00 92.25 91 LYS A C 1
ATOM 749 O O . LYS A 1 91 ? -9.767 -16.019 20.458 1.00 92.25 91 LYS A O 1
ATOM 754 N N . SER A 1 92 ? -9.462 -18.226 20.692 1.00 92.62 92 SER A N 1
ATOM 755 C CA . SER A 1 92 ? -9.168 -18.192 22.135 1.00 92.62 92 SER A CA 1
ATOM 756 C C . SER A 1 92 ? -7.853 -17.485 22.490 1.00 92.62 92 SER A C 1
ATOM 758 O O . SER A 1 92 ? -7.657 -17.100 23.638 1.00 92.62 92 SER A O 1
ATOM 760 N N . ARG A 1 93 ? -6.953 -17.306 21.515 1.00 90.31 93 ARG A N 1
ATOM 761 C CA . ARG A 1 93 ? -5.683 -16.573 21.641 1.00 90.31 93 ARG A CA 1
ATOM 762 C C . ARG A 1 93 ? -5.802 -15.122 21.170 1.00 90.31 93 ARG A C 1
ATOM 764 O O . ARG A 1 93 ? -4.820 -14.377 21.248 1.00 90.31 93 ARG A O 1
ATOM 771 N N . LEU A 1 94 ? -6.961 -14.731 20.634 1.00 93.25 94 LEU A N 1
ATOM 772 C CA . LEU A 1 94 ? -7.200 -13.361 20.211 1.00 93.25 94 LEU A CA 1
ATOM 773 C C . LEU A 1 94 ? -7.650 -12.499 21.393 1.00 93.25 94 LEU A C 1
ATOM 775 O O . LEU A 1 94 ? -8.383 -12.957 22.267 1.00 93.25 94 LEU A O 1
ATOM 779 N N . MET A 1 95 ? -7.228 -11.234 21.417 1.00 93.31 95 MET A N 1
ATOM 780 C CA . MET A 1 95 ? -7.674 -10.279 22.435 1.00 93.31 95 MET A CA 1
ATOM 781 C C . MET A 1 95 ? -9.189 -10.108 22.339 1.00 93.31 95 MET A C 1
ATOM 783 O O . MET A 1 95 ? -9.646 -9.720 21.268 1.00 93.31 95 MET A O 1
ATOM 787 N N . PRO A 1 96 ? -9.977 -10.312 23.402 1.00 92.56 96 PRO A N 1
ATOM 788 C CA . PRO A 1 96 ? -11.430 -10.326 23.293 1.00 92.56 96 PRO A CA 1
ATOM 789 C C . PRO A 1 96 ? -11.995 -8.982 22.807 1.00 92.56 96 PRO A C 1
ATOM 791 O O . PRO A 1 96 ? -11.584 -7.905 23.252 1.00 92.56 96 PRO A O 1
ATOM 794 N N . VAL A 1 97 ? -12.988 -9.048 21.919 1.00 94.25 97 VAL A N 1
ATOM 795 C CA . VAL A 1 97 ? -13.828 -7.902 21.551 1.00 94.25 97 VAL A CA 1
ATOM 796 C C . VAL A 1 97 ? -15.132 -8.028 22.330 1.00 94.25 97 VAL A C 1
ATOM 798 O O . VAL A 1 97 ? -15.974 -8.870 22.036 1.00 94.25 97 VAL A O 1
ATOM 801 N N . ASN A 1 98 ? -15.263 -7.234 23.392 1.00 94.94 98 ASN A N 1
ATOM 802 C CA . ASN A 1 98 ? -16.481 -7.199 24.198 1.00 94.94 98 ASN A CA 1
ATOM 803 C C . ASN A 1 98 ? -17.594 -6.399 23.496 1.00 94.94 98 ASN A C 1
ATOM 805 O O . ASN A 1 98 ? -17.360 -5.717 22.497 1.00 94.94 98 ASN A O 1
ATOM 809 N N . GLU A 1 99 ? -18.802 -6.438 24.056 1.00 96.75 99 GLU A N 1
ATOM 810 C CA . GLU A 1 99 ? -19.981 -5.772 23.487 1.00 96.75 99 GLU A CA 1
ATOM 811 C C . GLU A 1 99 ? -19.768 -4.265 23.250 1.00 96.75 99 GLU A C 1
ATOM 813 O O . GLU A 1 99 ? -20.187 -3.722 22.227 1.00 96.75 99 GLU A O 1
ATOM 818 N N . GLN A 1 100 ? -19.071 -3.585 24.167 1.00 96.94 100 GLN A N 1
ATOM 819 C CA . GLN A 1 100 ? -18.748 -2.166 24.021 1.00 96.94 100 GLN A CA 1
ATOM 820 C C . GLN A 1 100 ? -17.864 -1.918 22.791 1.00 96.94 100 GLN A C 1
ATOM 822 O O . GLN A 1 100 ? -18.152 -1.018 22.000 1.00 96.94 100 GLN A O 1
ATOM 827 N N . LYS A 1 101 ? -16.801 -2.713 22.609 1.00 97.75 101 LYS A N 1
ATOM 828 C CA . LYS A 1 101 ? -15.927 -2.605 21.437 1.00 97.75 101 LYS A CA 1
ATOM 829 C C . LYS A 1 101 ? -16.673 -2.945 20.150 1.00 97.75 101 LYS A C 1
ATOM 831 O O . LYS A 1 101 ? -16.529 -2.198 19.191 1.00 97.75 101 LYS A O 1
ATOM 836 N N . GLU A 1 102 ? -17.495 -3.994 20.124 1.00 97.25 102 GLU A N 1
ATOM 837 C CA . GLU A 1 102 ? -18.291 -4.349 18.935 1.00 97.25 102 GLU A CA 1
ATOM 838 C C . GLU A 1 102 ? -19.203 -3.195 18.489 1.00 97.25 102 GLU A C 1
ATOM 840 O O . GLU A 1 102 ? -19.247 -2.857 17.302 1.00 97.25 102 GLU A O 1
ATOM 845 N N . LYS A 1 103 ? -19.879 -2.525 19.435 1.00 98.25 103 LYS A N 1
ATOM 846 C CA . LYS A 1 103 ? -20.720 -1.347 19.153 1.00 98.25 103 LYS A CA 1
ATOM 847 C C . LYS A 1 103 ? -19.911 -0.185 18.572 1.00 98.25 103 LYS A C 1
ATOM 849 O O . LYS A 1 103 ? -20.328 0.416 17.580 1.00 98.25 103 LYS A O 1
ATOM 854 N N . LEU A 1 104 ? -18.747 0.114 19.152 1.00 98.62 104 LEU A N 1
ATOM 855 C CA . LEU A 1 104 ? -17.857 1.164 18.649 1.00 98.62 104 LEU A CA 1
ATOM 856 C C . LEU A 1 104 ? -17.332 0.839 17.246 1.00 98.62 104 LEU A C 1
ATOM 858 O O . LEU A 1 104 ? -17.436 1.678 16.355 1.00 98.62 104 LEU A O 1
ATOM 862 N N . ILE A 1 105 ? -16.828 -0.379 17.029 1.00 98.50 105 ILE A N 1
ATOM 863 C CA . ILE A 1 105 ? -16.317 -0.833 15.727 1.00 98.50 105 ILE A CA 1
ATOM 864 C C . ILE A 1 105 ? -17.417 -0.728 14.674 1.00 98.50 105 ILE A C 1
ATOM 866 O O . ILE A 1 105 ? -17.201 -0.121 13.631 1.00 98.50 105 ILE A O 1
ATOM 870 N N . SER A 1 106 ? -18.611 -1.249 14.961 1.00 97.81 106 SER A N 1
ATOM 871 C CA . SER A 1 106 ? -19.747 -1.201 14.032 1.00 97.81 106 SER A CA 1
ATOM 872 C C . SER A 1 106 ? -20.133 0.235 13.664 1.00 97.81 106 SER A C 1
ATOM 874 O O . SER A 1 106 ? -20.404 0.523 12.501 1.00 97.81 106 SER A O 1
ATOM 876 N N . SER A 1 107 ? -20.092 1.156 14.632 1.00 98.19 107 SER A N 1
ATOM 877 C CA . SER A 1 107 ? -20.414 2.571 14.405 1.00 98.19 107 SER A CA 1
ATOM 878 C C . SER A 1 107 ? -19.355 3.278 13.554 1.00 98.19 107 SER A C 1
ATOM 880 O O . SER A 1 107 ? -19.694 4.035 12.649 1.00 98.19 107 SER A O 1
ATOM 882 N N . ILE A 1 108 ? -18.070 3.000 13.802 1.00 98.62 108 ILE A N 1
ATOM 883 C CA . ILE A 1 108 ? -16.960 3.515 12.984 1.00 98.62 108 ILE A CA 1
ATOM 884 C C . ILE A 1 108 ? -17.064 2.967 11.559 1.00 98.62 108 ILE A C 1
ATOM 886 O O . ILE A 1 108 ? -16.940 3.727 10.600 1.00 98.62 108 ILE A O 1
ATOM 890 N N . MET A 1 109 ? -17.327 1.664 11.421 1.00 98.12 109 MET A N 1
ATOM 891 C CA . MET A 1 109 ? -17.459 0.996 10.128 1.00 98.12 109 MET A CA 1
ATOM 892 C C . MET A 1 109 ? -18.619 1.553 9.304 1.00 98.12 109 MET A C 1
ATOM 894 O O . MET A 1 109 ? -18.470 1.665 8.094 1.00 98.12 109 MET A O 1
ATOM 898 N N . LEU A 1 110 ? -19.736 1.949 9.923 1.00 97.38 110 LEU A N 1
ATOM 899 C CA . LEU A 1 110 ? -20.848 2.584 9.208 1.00 97.38 110 LEU A CA 1
ATOM 900 C C . LEU A 1 110 ? -20.390 3.850 8.462 1.00 97.38 110 LEU A C 1
ATOM 902 O O . LEU A 1 110 ? -20.681 4.013 7.282 1.00 97.38 110 LEU A O 1
ATOM 906 N N . ILE A 1 111 ? -19.636 4.721 9.140 1.00 97.94 111 ILE A N 1
ATOM 907 C CA . ILE A 1 111 ? -19.126 5.973 8.558 1.00 97.94 111 ILE A CA 1
ATOM 908 C C . ILE A 1 111 ? -18.033 5.674 7.527 1.00 97.94 111 ILE A C 1
ATOM 910 O O . ILE A 1 111 ? -18.051 6.217 6.426 1.00 97.94 111 ILE A O 1
ATOM 914 N N . TYR A 1 112 ? -17.097 4.788 7.875 1.00 97.50 112 TYR A N 1
ATOM 915 C CA . TYR A 1 112 ? -15.975 4.433 7.009 1.00 97.50 112 TYR A CA 1
ATOM 916 C C . TYR A 1 112 ? -16.444 3.812 5.688 1.00 97.50 112 TYR A C 1
ATOM 918 O O . TYR A 1 112 ? -15.976 4.208 4.626 1.00 97.50 112 TYR A O 1
ATOM 926 N N . MET A 1 113 ? -17.405 2.884 5.736 1.00 95.81 113 MET A N 1
ATOM 927 C CA . MET A 1 113 ? -17.940 2.254 4.528 1.00 95.81 113 MET A CA 1
ATOM 928 C C . MET A 1 113 ? -18.751 3.234 3.680 1.00 95.81 113 MET A C 1
ATOM 930 O O . MET A 1 113 ? -18.620 3.197 2.463 1.00 95.81 113 MET A O 1
ATOM 934 N N . ALA A 1 114 ? -19.516 4.146 4.290 1.00 95.56 114 ALA A N 1
ATOM 935 C CA . ALA A 1 114 ? -20.213 5.191 3.538 1.00 95.56 114 ALA A CA 1
ATOM 936 C C . ALA A 1 114 ? -19.229 6.098 2.772 1.00 95.56 114 ALA A C 1
ATOM 938 O O . ALA A 1 114 ? -19.489 6.486 1.634 1.00 95.56 114 ALA A O 1
ATOM 939 N N . TRP A 1 115 ? -18.071 6.401 3.367 1.00 96.31 115 TRP A N 1
ATOM 940 C CA . TRP A 1 115 ? -16.996 7.125 2.688 1.00 96.31 115 TRP A CA 1
ATOM 941 C C . TRP A 1 115 ? -16.357 6.329 1.544 1.00 96.31 115 TRP A C 1
ATOM 943 O O . TRP A 1 115 ? -16.066 6.916 0.506 1.00 96.31 115 TRP A O 1
ATOM 953 N N . GLU A 1 116 ? -16.154 5.022 1.698 1.00 93.50 116 GLU A N 1
ATOM 954 C CA . GLU A 1 116 ? -15.644 4.137 0.635 1.00 93.50 116 GLU A CA 1
ATOM 955 C C . GLU A 1 116 ? -16.639 3.987 -0.533 1.00 93.50 116 GLU A C 1
ATOM 957 O O . GLU A 1 116 ? -16.249 4.011 -1.703 1.00 93.50 116 GLU A O 1
ATOM 962 N N . GLU A 1 117 ? -17.941 3.893 -0.242 1.00 91.69 117 GLU A N 1
ATOM 963 C CA . GLU A 1 117 ? -19.001 3.895 -1.258 1.00 91.69 117 GLU A CA 1
ATOM 964 C C . GLU A 1 117 ? -19.042 5.221 -2.027 1.00 91.69 117 GLU A C 1
ATOM 966 O O . GLU A 1 117 ? -19.131 5.227 -3.257 1.00 91.69 117 GLU A O 1
ATOM 971 N N . GLU A 1 118 ? -18.943 6.351 -1.316 1.00 92.25 118 GLU A N 1
ATOM 972 C CA . GLU A 1 118 ? -18.849 7.679 -1.926 1.00 92.25 118 GLU A CA 1
ATOM 973 C C . GLU A 1 118 ? -17.647 7.762 -2.874 1.00 92.25 118 GLU A C 1
ATOM 975 O O . GLU A 1 118 ? -17.779 8.266 -3.992 1.00 92.25 118 GLU A O 1
ATOM 980 N N . ILE A 1 119 ? -16.493 7.231 -2.456 1.00 90.38 119 ILE A N 1
ATOM 981 C CA . ILE A 1 119 ? -15.276 7.201 -3.270 1.00 90.38 119 ILE A CA 1
ATOM 982 C C . ILE A 1 119 ? -15.476 6.356 -4.519 1.00 90.38 119 ILE A C 1
ATOM 984 O O . ILE A 1 119 ? -15.240 6.835 -5.622 1.00 90.38 119 ILE A O 1
ATOM 988 N N . THR A 1 120 ? -15.980 5.136 -4.357 1.00 86.06 120 THR A N 1
ATOM 989 C CA . THR A 1 120 ? -16.212 4.209 -5.472 1.00 86.06 120 THR A CA 1
ATOM 990 C C . THR A 1 120 ? -17.169 4.805 -6.505 1.00 86.06 120 THR A C 1
ATOM 992 O O . THR A 1 120 ? -16.989 4.624 -7.708 1.00 86.06 120 THR A O 1
ATOM 995 N N . LYS A 1 121 ? -18.178 5.555 -6.046 1.00 85.88 121 LYS A N 1
ATOM 996 C CA . LYS A 1 121 ? -19.162 6.207 -6.912 1.00 85.88 121 LYS A CA 1
ATOM 997 C C . LYS A 1 121 ? -18.610 7.444 -7.624 1.00 85.88 121 LYS A C 1
ATOM 999 O O . LYS A 1 121 ? -18.871 7.623 -8.810 1.00 85.88 121 LYS A O 1
ATOM 1004 N N . ASN A 1 122 ? -17.911 8.317 -6.900 1.00 86.06 122 ASN A N 1
ATOM 1005 C CA . ASN A 1 122 ? -17.554 9.654 -7.387 1.00 86.06 122 ASN A CA 1
ATOM 1006 C C . ASN A 1 122 ? -16.124 9.738 -7.944 1.00 86.06 122 ASN A C 1
ATOM 1008 O O . ASN A 1 122 ? -15.828 10.632 -8.733 1.00 86.06 122 ASN A O 1
ATOM 1012 N N . TYR A 1 123 ? -15.249 8.813 -7.553 1.00 83.12 123 TYR A N 1
ATOM 1013 C CA . TYR A 1 123 ? -13.833 8.773 -7.913 1.00 83.12 123 TYR A CA 1
ATOM 1014 C C . TYR A 1 123 ? -13.416 7.345 -8.320 1.00 83.12 123 TYR A C 1
ATOM 1016 O O . TYR A 1 123 ? -12.550 6.754 -7.679 1.00 83.12 123 TYR A O 1
ATOM 1024 N N . PRO A 1 124 ? -13.985 6.771 -9.399 1.00 73.56 124 PRO A N 1
ATOM 1025 C CA . PRO A 1 124 ? -13.746 5.375 -9.793 1.00 73.56 124 PRO A CA 1
ATOM 1026 C C . PRO A 1 124 ? -12.288 5.069 -10.178 1.00 73.56 124 PRO A C 1
ATOM 1028 O O . PRO A 1 124 ? -11.900 3.910 -10.254 1.00 73.56 124 PRO A O 1
ATOM 1031 N N . THR A 1 125 ? -11.474 6.098 -10.432 1.00 71.06 125 THR A N 1
ATOM 1032 C CA . THR A 1 125 ? -10.031 5.974 -10.692 1.00 71.06 125 THR A CA 1
ATOM 1033 C C . THR A 1 125 ? -9.187 5.980 -9.417 1.00 71.06 125 THR A C 1
ATOM 1035 O O . THR A 1 125 ? -7.979 5.762 -9.489 1.00 71.06 125 THR A O 1
ATOM 1038 N N . LEU A 1 126 ? -9.777 6.297 -8.259 1.00 70.69 126 LEU A N 1
ATOM 1039 C CA . LEU A 1 126 ? -9.088 6.289 -6.975 1.00 70.69 126 LEU A CA 1
ATOM 1040 C C . LEU A 1 126 ? -9.055 4.851 -6.450 1.00 70.69 126 LEU A C 1
ATOM 1042 O O . LEU A 1 126 ? -9.974 4.398 -5.773 1.00 70.69 126 LEU A O 1
ATOM 1046 N N . ASP A 1 127 ? -7.999 4.129 -6.817 1.00 60.47 127 ASP A N 1
ATOM 1047 C CA . ASP A 1 127 ? -7.861 2.711 -6.496 1.00 60.47 127 ASP A CA 1
ATOM 1048 C C . ASP A 1 127 ? -7.606 2.470 -4.994 1.00 60.47 127 ASP A C 1
ATOM 1050 O O . ASP A 1 127 ? -6.735 3.088 -4.382 1.00 60.47 127 ASP A O 1
ATOM 1054 N N . ASN A 1 128 ? -8.349 1.529 -4.403 1.00 62.22 128 ASN A N 1
ATOM 1055 C CA . ASN A 1 128 ? -8.119 0.989 -3.060 1.00 62.22 128 ASN A CA 1
ATOM 1056 C C . ASN A 1 128 ? -7.394 -0.366 -3.134 1.00 62.22 128 ASN A C 1
ATOM 1058 O O . ASN A 1 128 ? -7.818 -1.360 -2.533 1.00 62.22 128 ASN A O 1
ATOM 1062 N N . LYS A 1 129 ? -6.313 -0.434 -3.921 1.00 60.62 129 LYS A N 1
ATOM 1063 C CA . LYS A 1 129 ? -5.532 -1.660 -4.171 1.00 60.62 129 LYS A CA 1
ATOM 1064 C C . LYS A 1 129 ? -6.390 -2.819 -4.705 1.00 60.62 129 LYS A C 1
ATOM 1066 O O . LYS A 1 129 ? -6.217 -3.961 -4.274 1.00 60.62 129 LYS A O 1
ATOM 1071 N N . ASN A 1 130 ? -7.358 -2.522 -5.570 1.00 60.00 130 ASN A N 1
ATOM 1072 C CA . ASN A 1 130 ? -8.336 -3.448 -6.147 1.00 60.00 130 ASN A CA 1
ATOM 1073 C C . ASN A 1 130 ? -9.137 -4.272 -5.117 1.00 60.00 130 ASN A C 1
ATOM 1075 O O . ASN A 1 130 ? -9.634 -5.360 -5.427 1.00 60.00 130 ASN A O 1
ATOM 1079 N N . ARG A 1 131 ? -9.280 -3.790 -3.873 1.00 71.12 131 ARG A N 1
ATOM 1080 C CA . ARG A 1 131 ? -10.082 -4.491 -2.864 1.00 71.12 131 ARG A CA 1
ATOM 1081 C C . ARG A 1 131 ? -11.568 -4.313 -3.137 1.00 71.12 131 ARG A C 1
ATOM 1083 O O . ARG A 1 131 ? -12.084 -3.204 -3.216 1.00 71.12 131 ARG A O 1
ATOM 1090 N N . ILE A 1 132 ? -12.276 -5.435 -3.162 1.00 83.81 132 ILE A N 1
ATOM 1091 C CA . ILE A 1 132 ? -13.732 -5.472 -3.004 1.00 83.81 132 ILE A CA 1
ATOM 1092 C C . ILE A 1 132 ? -14.142 -4.757 -1.702 1.00 83.81 132 ILE A C 1
ATOM 1094 O O . ILE A 1 132 ? -13.472 -4.876 -0.675 1.00 83.81 132 ILE A O 1
ATOM 1098 N N . LEU A 1 133 ? -15.253 -4.020 -1.718 1.00 85.94 133 LEU A N 1
ATOM 1099 C CA . LEU A 1 133 ? -15.667 -3.236 -0.549 1.00 85.94 133 LEU A CA 1
ATOM 1100 C C . LEU A 1 133 ? -16.134 -4.113 0.617 1.00 85.94 133 LEU A C 1
ATOM 1102 O O . LEU A 1 133 ? -15.730 -3.904 1.761 1.00 85.94 133 LEU A O 1
ATOM 1106 N N . TYR A 1 134 ? -16.967 -5.110 0.328 1.00 89.50 134 TYR A N 1
ATOM 1107 C CA . TYR A 1 134 ? -17.707 -5.860 1.340 1.00 89.50 134 TYR A CA 1
ATOM 1108 C C . TYR A 1 134 ? -17.242 -7.303 1.499 1.00 89.50 134 TYR A C 1
ATOM 1110 O O . TYR A 1 134 ? -16.838 -7.966 0.544 1.00 89.50 134 TYR A O 1
ATOM 1118 N N . SER A 1 135 ? -17.413 -7.804 2.721 1.00 86.31 135 SER A N 1
ATOM 1119 C CA . SER A 1 135 ? -16.957 -9.126 3.161 1.00 86.31 135 SER A CA 1
ATOM 1120 C C . SER A 1 135 ? -17.678 -10.319 2.533 1.00 86.31 135 SER A C 1
ATOM 1122 O O . SER A 1 135 ? -17.164 -11.431 2.595 1.00 86.31 135 SER A O 1
ATOM 1124 N N . TYR A 1 136 ? -18.837 -10.133 1.890 1.00 83.06 136 TYR A N 1
ATOM 1125 C CA . TYR A 1 136 ? -19.561 -11.245 1.255 1.00 83.06 136 TYR A CA 1
ATOM 1126 C C . TYR A 1 136 ? -18.807 -11.864 0.064 1.00 83.06 136 TYR A C 1
ATOM 1128 O O . TYR A 1 136 ? -19.098 -12.996 -0.307 1.00 83.06 136 TYR A O 1
ATOM 1136 N N . ASN A 1 137 ? -17.828 -11.147 -0.498 1.00 78.06 137 ASN A N 1
ATOM 1137 C CA . ASN A 1 137 ? -16.949 -11.630 -1.565 1.00 78.06 137 ASN A CA 1
ATOM 1138 C C . ASN A 1 137 ? -15.555 -12.051 -1.047 1.00 78.06 137 ASN A C 1
ATOM 1140 O O . ASN A 1 137 ? -14.647 -12.277 -1.849 1.00 78.06 137 ASN A O 1
ATOM 1144 N N . ASP A 1 138 ? -15.350 -12.121 0.274 1.00 82.62 138 ASP A N 1
ATOM 1145 C CA . ASP A 1 138 ? -14.060 -12.518 0.841 1.00 82.62 138 ASP A CA 1
ATOM 1146 C C . ASP A 1 138 ? -13.695 -13.958 0.468 1.00 82.62 138 ASP A C 1
ATOM 1148 O O . ASP A 1 138 ? -14.519 -14.873 0.470 1.00 82.62 138 ASP A O 1
ATOM 1152 N N . THR A 1 139 ? -12.407 -14.172 0.222 1.00 78.62 139 THR A N 1
ATOM 1153 C CA . THR A 1 139 ? -11.808 -15.497 0.043 1.00 78.62 139 THR A CA 1
ATOM 1154 C C . THR A 1 139 ? -10.499 -15.575 0.830 1.00 78.62 139 THR A C 1
ATOM 1156 O O . THR A 1 139 ? -9.996 -14.566 1.325 1.00 78.62 139 THR A O 1
ATOM 1159 N N . LYS A 1 140 ? -9.877 -16.758 0.902 1.00 73.31 140 LYS A N 1
ATOM 1160 C CA . LYS A 1 140 ? -8.543 -16.909 1.517 1.00 73.31 140 LYS A CA 1
ATOM 1161 C C . LYS A 1 140 ? -7.469 -16.031 0.855 1.00 73.31 140 LYS A C 1
ATOM 1163 O O . LYS A 1 140 ? -6.522 -15.634 1.524 1.00 73.31 140 LYS A O 1
ATOM 1168 N N . ASN A 1 141 ? -7.636 -15.713 -0.432 1.00 69.06 141 ASN A N 1
ATOM 1169 C CA . ASN A 1 141 ? -6.649 -14.987 -1.239 1.00 69.06 141 ASN A CA 1
ATOM 1170 C C . ASN A 1 141 ? -7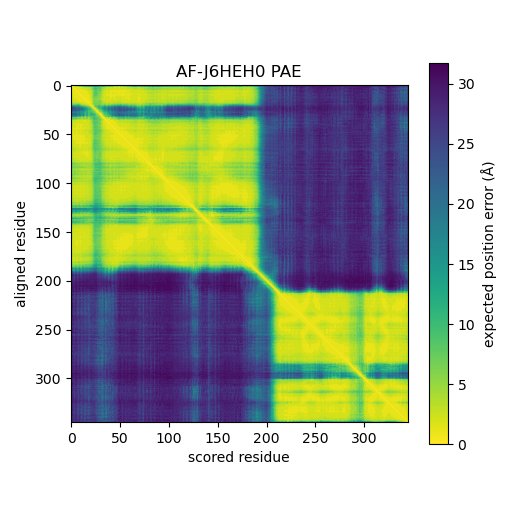.050 -13.534 -1.538 1.00 69.06 141 ASN A C 1
ATOM 1172 O O . ASN A 1 141 ? -6.244 -12.781 -2.074 1.00 69.06 141 ASN A O 1
ATOM 1176 N N . SER A 1 142 ? -8.280 -13.131 -1.211 1.00 75.56 142 SER A N 1
ATOM 1177 C CA . SER A 1 142 ? -8.786 -11.780 -1.453 1.00 75.56 142 SER A CA 1
ATOM 1178 C C . SER A 1 142 ? -9.588 -11.306 -0.252 1.00 75.56 142 SER A C 1
ATOM 1180 O O . SER A 1 142 ? -10.566 -11.938 0.142 1.00 75.56 142 SER A O 1
ATOM 1182 N N . THR A 1 143 ? -9.151 -10.200 0.348 1.00 83.06 143 THR A N 1
ATOM 1183 C CA . THR A 1 143 ? -9.780 -9.624 1.541 1.00 83.06 143 THR A CA 1
ATOM 1184 C C . THR A 1 143 ? -10.359 -8.255 1.235 1.00 83.06 143 THR A C 1
ATOM 1186 O O . THR A 1 143 ? -9.644 -7.376 0.741 1.00 83.06 143 THR A O 1
ATOM 1189 N N . SER A 1 144 ? -11.621 -8.064 1.595 1.00 89.56 144 SER A N 1
ATOM 1190 C CA . SER A 1 144 ? -12.338 -6.807 1.439 1.00 89.56 144 SER A CA 1
ATOM 1191 C C . SER A 1 144 ? -11.834 -5.683 2.334 1.00 89.56 144 SER A C 1
ATOM 1193 O O . SER A 1 144 ? -11.198 -5.905 3.371 1.00 89.56 144 SER A O 1
ATOM 1195 N N . VAL A 1 145 ? -12.173 -4.455 1.936 1.00 89.81 145 VAL A N 1
ATOM 1196 C CA . VAL A 1 145 ? -11.979 -3.241 2.739 1.00 89.81 145 VAL A CA 1
ATOM 1197 C C . VAL A 1 145 ? -12.644 -3.398 4.105 1.00 89.81 145 VAL A C 1
ATOM 1199 O O . VAL A 1 145 ? -12.003 -3.182 5.135 1.00 89.81 145 VAL A O 1
ATOM 1202 N N . GLN A 1 146 ? -13.900 -3.860 4.121 1.00 93.50 146 GLN A N 1
ATOM 1203 C CA . GLN A 1 146 ? -14.668 -4.074 5.343 1.00 93.50 146 GLN A CA 1
ATOM 1204 C C . GLN A 1 146 ? -13.944 -5.008 6.321 1.00 93.50 146 GLN A C 1
ATOM 1206 O O . GLN A 1 146 ? -13.815 -4.687 7.503 1.00 93.50 146 GLN A O 1
ATOM 1211 N N . THR A 1 147 ? -13.447 -6.146 5.839 1.00 92.38 147 THR A N 1
ATOM 1212 C CA . THR A 1 147 ? -12.761 -7.139 6.677 1.00 92.38 147 THR A CA 1
ATOM 1213 C C . THR A 1 147 ? -11.409 -6.651 7.158 1.00 92.38 147 THR A C 1
ATOM 1215 O O . THR A 1 147 ? -11.073 -6.815 8.333 1.00 92.38 147 THR A O 1
ATOM 1218 N N . TYR A 1 148 ? -10.635 -6.025 6.273 1.00 91.56 148 TYR A N 1
ATOM 1219 C CA . TYR A 1 148 ? -9.336 -5.472 6.628 1.00 91.56 148 TYR A CA 1
ATOM 1220 C C . TYR A 1 148 ? -9.468 -4.410 7.726 1.00 91.56 148 TYR A C 1
ATOM 1222 O O . TYR A 1 148 ? -8.768 -4.475 8.740 1.00 91.56 148 TYR A O 1
ATOM 1230 N N . MET A 1 149 ? -10.401 -3.468 7.553 1.00 95.50 149 MET A N 1
ATOM 1231 C CA . MET A 1 149 ? -10.620 -2.380 8.502 1.00 95.50 149 MET A CA 1
ATOM 1232 C C . MET A 1 149 ? -11.219 -2.883 9.819 1.00 95.50 149 MET A C 1
ATOM 1234 O O . MET A 1 149 ? -10.774 -2.481 10.894 1.00 95.50 149 MET A O 1
ATOM 1238 N N . LYS A 1 150 ? -12.165 -3.831 9.771 1.00 96.25 150 LYS A N 1
ATOM 1239 C CA . LYS A 1 150 ? -12.702 -4.457 10.986 1.00 96.25 150 LYS A CA 1
ATOM 1240 C C . LYS A 1 150 ? -11.608 -5.187 11.772 1.00 96.25 150 LYS A C 1
ATOM 1242 O O . LYS A 1 150 ? -11.553 -5.054 12.994 1.00 96.25 150 LYS A O 1
ATOM 1247 N N . GLY A 1 151 ? -10.725 -5.915 11.084 1.00 95.44 151 GLY A N 1
ATOM 1248 C CA . GLY A 1 151 ? -9.589 -6.598 11.702 1.00 95.44 151 GLY A CA 1
ATOM 1249 C C . GLY A 1 151 ? -8.605 -5.635 12.364 1.00 95.44 151 GLY A C 1
ATOM 1250 O O . GLY A 1 151 ? -8.141 -5.903 13.466 1.00 95.44 151 GLY A O 1
ATOM 1251 N N . GLU A 1 152 ? -8.332 -4.493 11.732 1.00 95.62 152 GLU A N 1
ATOM 1252 C CA . GLU A 1 152 ? -7.510 -3.424 12.306 1.00 95.62 152 GLU A CA 1
ATOM 1253 C C . GLU A 1 152 ? -8.154 -2.861 13.589 1.00 95.62 152 GLU A C 1
ATOM 1255 O O . GLU A 1 152 ? -7.543 -2.906 14.658 1.00 95.62 152 GLU A O 1
ATOM 1260 N N . LEU A 1 153 ? -9.412 -2.413 13.517 1.00 98.12 153 LEU A N 1
ATOM 1261 C CA . LEU A 1 153 ? -10.128 -1.805 14.647 1.00 98.12 153 LEU A CA 1
ATOM 1262 C C . LEU A 1 153 ? -10.327 -2.768 15.829 1.00 98.12 153 LEU A C 1
ATOM 1264 O O . LEU A 1 153 ? -10.334 -2.338 16.984 1.00 98.12 153 LEU A O 1
ATOM 1268 N N . ALA A 1 154 ? -10.448 -4.074 15.573 1.00 97.69 154 ALA A N 1
ATOM 1269 C CA . ALA A 1 154 ? -10.564 -5.088 16.621 1.00 97.69 154 ALA A CA 1
ATOM 1270 C C . ALA A 1 154 ? -9.360 -5.097 17.582 1.00 97.69 154 ALA A C 1
ATOM 1272 O O . ALA A 1 154 ? -9.504 -5.458 18.755 1.00 97.69 154 ALA A O 1
ATOM 1273 N N . THR A 1 155 ? -8.192 -4.642 17.122 1.00 97.31 155 THR A N 1
ATOM 1274 C CA . THR A 1 155 ? -6.961 -4.592 17.925 1.00 97.31 155 THR A CA 1
ATOM 1275 C C . THR A 1 155 ? -6.862 -3.366 18.829 1.00 97.31 155 THR A C 1
ATOM 1277 O O . THR A 1 155 ? -6.056 -3.355 19.755 1.00 97.31 155 THR A O 1
ATOM 1280 N N . TYR A 1 156 ? -7.695 -2.348 18.616 1.00 98.19 156 TYR A N 1
ATOM 1281 C CA . TYR A 1 156 ? -7.608 -1.087 19.351 1.00 98.19 156 TYR A CA 1
ATOM 1282 C C . TYR A 1 156 ? -8.335 -1.177 20.700 1.00 98.19 156 TYR A C 1
ATOM 1284 O O . TYR A 1 156 ? -9.256 -1.986 20.887 1.00 98.19 156 TYR A O 1
ATOM 1292 N N . SER A 1 157 ? -7.947 -0.348 21.670 1.00 98.12 157 SER A N 1
ATOM 1293 C CA . SER A 1 157 ? -8.686 -0.247 22.932 1.00 98.12 157 SER A CA 1
ATOM 1294 C C . SER A 1 157 ? -10.027 0.467 22.743 1.00 98.12 157 SER A C 1
ATOM 1296 O O . SER A 1 157 ? -10.225 1.238 21.803 1.00 98.12 157 SER A O 1
ATOM 1298 N N . ALA A 1 158 ? -10.963 0.260 23.677 1.00 98.31 158 ALA A N 1
ATOM 1299 C CA . ALA A 1 158 ? -12.243 0.974 23.672 1.00 98.31 158 ALA A CA 1
ATOM 1300 C C . ALA A 1 158 ? -12.058 2.504 23.717 1.00 98.31 158 ALA A C 1
ATOM 1302 O O . ALA A 1 158 ? -12.833 3.232 23.103 1.00 98.31 158 ALA A O 1
ATOM 130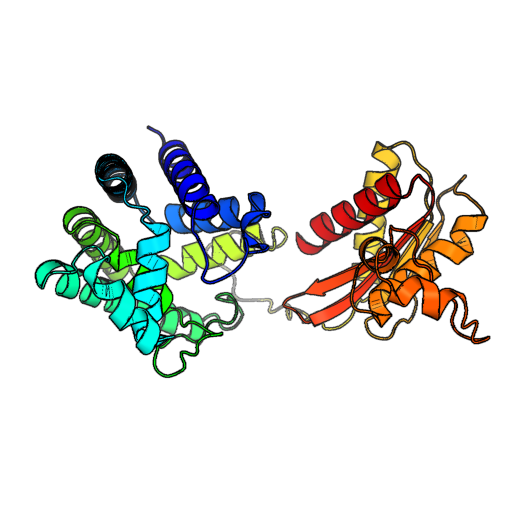3 N N . ARG A 1 159 ? -11.002 2.989 24.388 1.00 98.38 159 ARG A N 1
ATOM 1304 C CA . ARG A 1 159 ? -10.641 4.412 24.422 1.00 98.38 159 ARG A CA 1
ATOM 1305 C C . ARG A 1 159 ? -10.263 4.922 23.032 1.00 98.38 159 ARG A C 1
ATOM 1307 O O . ARG A 1 159 ? -10.826 5.916 22.586 1.00 98.38 159 ARG A O 1
ATOM 1314 N N . THR A 1 160 ? -9.347 4.238 22.347 1.00 98.75 160 THR A N 1
ATOM 1315 C CA . THR A 1 160 ? -8.916 4.617 20.993 1.00 98.75 160 THR A CA 1
ATOM 1316 C C . THR A 1 160 ? -10.093 4.587 20.019 1.00 98.75 160 THR A C 1
ATOM 1318 O O . THR A 1 160 ? -10.291 5.536 19.264 1.00 98.75 160 THR A O 1
ATOM 1321 N N . LEU A 1 161 ? -10.936 3.553 20.090 1.00 98.81 161 LEU A N 1
ATOM 1322 C CA . LEU A 1 161 ? -12.146 3.448 19.271 1.00 98.81 161 LEU A CA 1
ATOM 1323 C C . LEU A 1 161 ? -13.140 4.590 19.540 1.00 98.81 161 LEU A C 1
ATOM 1325 O O . LEU A 1 161 ? -13.677 5.162 18.596 1.00 98.81 161 LEU A O 1
ATOM 1329 N N . ALA A 1 162 ? -13.360 4.972 20.801 1.00 98.75 162 ALA A N 1
ATOM 1330 C CA . ALA A 1 162 ? -14.240 6.092 21.137 1.00 98.75 162 ALA A CA 1
ATOM 1331 C C . ALA A 1 162 ? -13.732 7.427 20.560 1.00 98.75 162 ALA A C 1
ATOM 1333 O O . ALA A 1 162 ? -14.520 8.182 19.991 1.00 98.75 162 ALA A O 1
ATOM 1334 N N . LEU A 1 163 ? -12.419 7.686 20.634 1.00 98.75 163 LEU A N 1
ATOM 1335 C CA . LEU A 1 163 ? -11.802 8.873 20.026 1.00 98.75 163 LEU A CA 1
ATOM 1336 C C . LEU A 1 163 ? -11.938 8.863 18.498 1.00 98.75 163 LEU A C 1
ATOM 1338 O O . LEU A 1 163 ? -12.276 9.889 17.908 1.00 98.75 163 LEU A O 1
ATOM 1342 N N . ILE A 1 164 ? -11.726 7.707 17.857 1.00 98.75 164 ILE A N 1
ATOM 1343 C CA . ILE A 1 164 ? -11.922 7.551 16.408 1.00 98.75 164 ILE A CA 1
ATOM 1344 C C . ILE A 1 164 ? -13.370 7.849 16.029 1.00 98.75 164 ILE A C 1
ATOM 1346 O O . ILE A 1 164 ? -13.596 8.632 15.111 1.00 98.75 164 ILE A O 1
ATOM 1350 N N . LEU A 1 165 ? -14.346 7.275 16.738 1.00 98.56 165 LEU A N 1
ATOM 1351 C CA . LEU A 1 165 ? -15.762 7.495 16.453 1.00 98.56 165 LEU A CA 1
ATOM 1352 C C . LEU A 1 165 ? -16.141 8.974 16.590 1.00 98.56 165 LEU A C 1
ATOM 1354 O O . LEU A 1 165 ? -16.768 9.529 15.690 1.00 98.56 165 LEU A O 1
ATOM 1358 N N . GLN A 1 166 ? -15.723 9.627 17.677 1.00 98.25 166 GLN A N 1
ATOM 1359 C CA . GLN A 1 166 ? -15.968 11.055 17.886 1.00 98.25 166 GLN A CA 1
ATOM 1360 C C . GLN A 1 166 ? -15.365 11.898 16.754 1.00 98.25 166 GLN A C 1
ATOM 1362 O O . GLN A 1 166 ? -16.017 12.802 16.218 1.00 98.25 166 GLN A O 1
ATOM 1367 N N . TYR A 1 167 ? -14.130 11.587 16.358 1.00 98.38 167 TYR A N 1
ATOM 1368 C CA . TYR A 1 167 ? -13.450 12.296 15.284 1.00 98.38 167 TYR A CA 1
ATOM 1369 C C . TYR A 1 167 ? -14.133 12.066 13.934 1.00 98.38 167 TYR A C 1
ATOM 1371 O O . TYR A 1 167 ? -14.377 13.025 13.206 1.00 98.38 167 TYR A O 1
ATOM 1379 N N . PHE A 1 168 ? -14.516 10.829 13.620 1.00 98.19 168 PHE A N 1
ATOM 1380 C CA . PHE A 1 168 ? -15.192 10.483 12.370 1.00 98.19 168 PHE A CA 1
ATOM 1381 C C . PHE A 1 168 ? -16.565 11.142 12.263 1.00 98.19 168 PHE A C 1
ATOM 1383 O O . PHE A 1 168 ? -16.863 11.717 11.222 1.00 98.19 168 PHE A O 1
ATOM 1390 N N . LEU A 1 169 ? -17.361 11.154 13.337 1.00 97.62 169 LEU A N 1
ATOM 1391 C CA . LEU A 1 169 ? -18.635 11.881 13.381 1.00 97.62 169 LEU A CA 1
ATOM 1392 C C . LEU A 1 169 ? -18.443 13.379 13.117 1.00 97.62 169 LEU A C 1
ATOM 1394 O O . LEU A 1 169 ? -19.196 13.974 12.349 1.00 97.62 169 LEU A O 1
ATOM 1398 N N . THR A 1 170 ? -17.404 13.973 13.710 1.00 97.12 170 THR A N 1
ATOM 1399 C CA . THR A 1 170 ? -17.060 15.386 13.488 1.00 97.12 170 THR A CA 1
ATOM 1400 C C . THR A 1 170 ? -16.669 15.644 12.032 1.00 97.12 170 THR A C 1
ATOM 1402 O O . THR A 1 170 ? -17.098 16.625 11.438 1.00 97.12 170 THR A O 1
ATOM 1405 N N . GLN A 1 171 ? -15.868 14.774 11.415 1.00 97.44 171 GLN A N 1
ATOM 1406 C CA . GLN A 1 171 ? -15.486 14.958 10.012 1.00 97.44 171 GLN A CA 1
ATOM 1407 C C . GLN A 1 171 ? -16.657 14.697 9.059 1.00 97.44 171 GLN A C 1
ATOM 1409 O O . GLN A 1 171 ? -16.818 15.426 8.084 1.00 97.44 171 GLN A O 1
ATOM 1414 N N . ALA A 1 172 ? -17.520 13.729 9.369 1.00 94.44 172 ALA A N 1
ATOM 1415 C CA . ALA A 1 172 ? -18.726 13.455 8.601 1.00 94.44 172 ALA A CA 1
ATOM 1416 C C . ALA A 1 172 ? -19.703 14.643 8.631 1.00 94.44 172 ALA A C 1
ATOM 1418 O O . ALA A 1 172 ? -20.222 15.021 7.581 1.00 94.44 172 ALA A O 1
ATOM 1419 N N . SER A 1 173 ? -19.903 15.292 9.787 1.00 95.06 173 SER A N 1
ATOM 1420 C CA . SER A 1 173 ? -20.758 16.489 9.884 1.00 95.06 173 SER A CA 1
ATOM 1421 C C . SER A 1 173 ? -20.199 17.680 9.097 1.00 95.06 173 SER A C 1
ATOM 1423 O O . SER A 1 173 ? -20.961 18.465 8.536 1.00 95.06 173 SER A O 1
ATOM 1425 N N . LEU A 1 174 ? -18.872 17.764 8.977 1.00 95.62 174 LEU A N 1
ATOM 1426 C CA . LEU A 1 174 ? -18.165 18.736 8.140 1.00 95.62 174 LEU A CA 1
ATOM 1427 C C . LEU A 1 174 ? -18.087 18.330 6.657 1.00 95.62 174 LEU A C 1
ATOM 1429 O O . LEU A 1 174 ? -17.426 19.018 5.880 1.00 95.62 174 LEU A O 1
ATOM 1433 N N . LYS A 1 175 ? -18.726 17.221 6.253 1.00 94.19 175 LYS A N 1
ATOM 1434 C CA . LYS A 1 175 ? -18.640 16.636 4.900 1.00 94.19 175 LYS A CA 1
ATOM 1435 C C . LYS A 1 175 ? -17.198 16.394 4.441 1.00 94.19 175 LYS A C 1
ATOM 1437 O O . LYS A 1 175 ? -16.870 16.511 3.264 1.00 94.19 175 LYS A O 1
ATOM 1442 N N . ASN A 1 176 ? -16.319 16.067 5.382 1.00 93.81 176 ASN A N 1
ATOM 1443 C CA . ASN A 1 176 ? -14.925 15.776 5.114 1.00 93.81 176 ASN A CA 1
ATOM 1444 C C . ASN A 1 176 ? -14.695 14.260 5.078 1.00 93.81 176 ASN A C 1
ATOM 1446 O O . ASN A 1 176 ? -14.582 13.619 6.122 1.00 93.81 176 ASN A O 1
ATOM 1450 N N . ASN A 1 177 ? -14.580 13.703 3.872 1.00 94.94 177 ASN A N 1
ATOM 1451 C CA . ASN A 1 177 ? -14.239 12.301 3.666 1.00 94.94 177 ASN A CA 1
ATOM 1452 C C . ASN A 1 177 ? -12.737 12.073 3.930 1.00 94.94 177 ASN A C 1
ATOM 1454 O O . ASN A 1 177 ? -11.864 12.382 3.113 1.00 94.94 177 ASN A O 1
ATOM 1458 N N . LEU A 1 178 ? -12.431 11.557 5.121 1.00 93.56 178 LEU A N 1
ATOM 1459 C CA . LEU A 1 178 ? -11.059 11.289 5.549 1.00 93.56 178 LEU A CA 1
ATOM 1460 C C . LEU A 1 178 ? -10.385 10.182 4.731 1.00 93.56 178 LEU A C 1
ATOM 1462 O O . LEU A 1 178 ? -9.185 10.271 4.470 1.00 93.56 178 LEU A O 1
ATOM 1466 N N . VAL A 1 179 ? -11.152 9.174 4.312 1.00 92.44 179 VAL A N 1
ATOM 1467 C CA . VAL A 1 179 ? -10.654 8.053 3.507 1.00 92.44 179 VAL A CA 1
ATOM 1468 C C . VAL A 1 179 ? -10.217 8.557 2.137 1.00 92.44 179 VAL A C 1
ATOM 1470 O O . VAL A 1 179 ? -9.112 8.251 1.707 1.00 92.44 179 VAL A O 1
ATOM 1473 N N . TYR A 1 180 ? -10.993 9.450 1.520 1.00 90.25 180 TYR A N 1
ATOM 1474 C CA . TYR A 1 180 ? -10.629 10.105 0.265 1.00 90.25 180 TYR A CA 1
ATOM 1475 C C . TYR A 1 180 ? -9.322 10.890 0.398 1.00 90.25 180 TYR A C 1
ATOM 1477 O O . TYR A 1 180 ? -8.445 10.794 -0.457 1.00 90.25 180 TYR A O 1
ATOM 1485 N N . LYS A 1 181 ? -9.138 11.642 1.492 1.00 86.38 181 LYS A N 1
ATOM 1486 C CA . LYS A 1 181 ? -7.882 12.370 1.759 1.00 86.38 181 LYS A CA 1
ATOM 1487 C C . LYS A 1 181 ? -6.694 11.433 1.958 1.00 86.38 181 LYS A C 1
ATOM 1489 O O . LYS A 1 181 ? -5.584 11.755 1.542 1.00 86.38 181 LYS A O 1
ATOM 1494 N N . TYR A 1 182 ? -6.914 10.301 2.618 1.00 85.62 182 TYR A N 1
ATOM 1495 C CA . TYR A 1 182 ? -5.907 9.262 2.792 1.00 85.62 182 TYR A CA 1
ATOM 1496 C C . TYR A 1 182 ? -5.529 8.631 1.446 1.00 85.62 182 TYR A C 1
ATOM 1498 O O . TYR A 1 182 ? -4.351 8.618 1.102 1.00 85.62 182 TYR A O 1
ATOM 1506 N N . MET A 1 183 ? -6.514 8.175 0.673 1.00 81.69 183 MET A N 1
ATOM 1507 C CA . MET A 1 183 ? -6.313 7.508 -0.612 1.00 81.69 183 MET A CA 1
ATOM 1508 C C . MET A 1 183 ? -5.722 8.446 -1.662 1.00 81.69 183 MET A C 1
ATOM 1510 O O . MET A 1 183 ? -4.794 8.068 -2.362 1.00 81.69 183 MET A O 1
ATOM 1514 N N . SER A 1 184 ? -6.182 9.697 -1.735 1.00 78.12 184 SER A N 1
ATOM 1515 C CA . SER A 1 184 ? -5.604 10.691 -2.651 1.00 78.12 184 SER A CA 1
ATOM 1516 C C . SER A 1 184 ? -4.149 11.000 -2.307 1.00 78.12 184 SER A C 1
ATOM 1518 O O . SER A 1 184 ? -3.315 11.080 -3.205 1.00 78.12 184 SER A O 1
ATOM 1520 N N . LYS A 1 185 ? -3.799 11.080 -1.014 1.00 71.56 185 LYS A N 1
ATOM 1521 C CA . LYS A 1 185 ? -2.399 11.206 -0.595 1.00 71.56 185 LYS A CA 1
ATOM 1522 C C . LYS A 1 185 ? -1.588 9.957 -0.901 1.00 71.56 185 LYS A C 1
ATOM 1524 O O . LYS A 1 185 ? -0.467 10.090 -1.378 1.00 71.56 185 LYS A O 1
ATOM 1529 N N . LEU A 1 186 ? -2.121 8.768 -0.634 1.00 66.62 186 LEU A N 1
ATOM 1530 C CA . LEU A 1 186 ? -1.434 7.516 -0.939 1.00 66.62 186 LEU A CA 1
ATOM 1531 C C . LEU A 1 186 ? -1.140 7.422 -2.441 1.00 66.62 186 LEU A C 1
ATOM 1533 O O . LEU A 1 186 ? 0.015 7.246 -2.809 1.00 66.62 186 LEU A O 1
ATOM 1537 N N . ASN A 1 187 ? -2.128 7.724 -3.283 1.00 61.22 187 ASN A N 1
ATOM 1538 C CA . ASN A 1 187 ? -1.958 7.790 -4.731 1.00 61.22 187 ASN A CA 1
ATOM 1539 C C . ASN A 1 187 ? -1.004 8.909 -5.164 1.00 61.22 187 ASN A C 1
ATOM 1541 O O . ASN A 1 187 ? -0.328 8.740 -6.165 1.00 61.22 187 ASN A O 1
ATOM 1545 N N . SER A 1 188 ? -0.890 10.020 -4.425 1.00 51.59 188 SER A N 1
ATOM 1546 C CA . SER A 1 188 ? 0.123 11.058 -4.695 1.00 51.59 188 SER A CA 1
ATOM 1547 C C . SER A 1 188 ? 1.543 10.664 -4.261 1.00 51.59 188 SER A C 1
ATOM 1549 O O . SER A 1 188 ? 2.513 11.158 -4.824 1.00 51.59 188 SER A O 1
ATOM 1551 N N . TYR A 1 189 ? 1.689 9.774 -3.270 1.00 41.75 189 TYR A N 1
ATOM 1552 C CA . TYR A 1 189 ? 2.982 9.182 -2.902 1.00 41.75 189 TYR A CA 1
ATOM 1553 C C . TYR A 1 189 ? 3.380 8.053 -3.860 1.00 41.75 189 TYR A C 1
ATOM 1555 O O . TYR A 1 189 ? 4.569 7.854 -4.096 1.00 41.75 189 TYR A O 1
ATOM 1563 N N . GLU A 1 190 ? 2.394 7.340 -4.404 1.00 41.12 190 GLU A N 1
ATOM 1564 C CA . GLU A 1 190 ? 2.561 6.282 -5.404 1.00 41.12 190 GLU A CA 1
ATOM 1565 C C . GLU A 1 190 ? 2.642 6.848 -6.845 1.00 41.12 190 GLU A C 1
ATOM 1567 O O . GLU A 1 190 ? 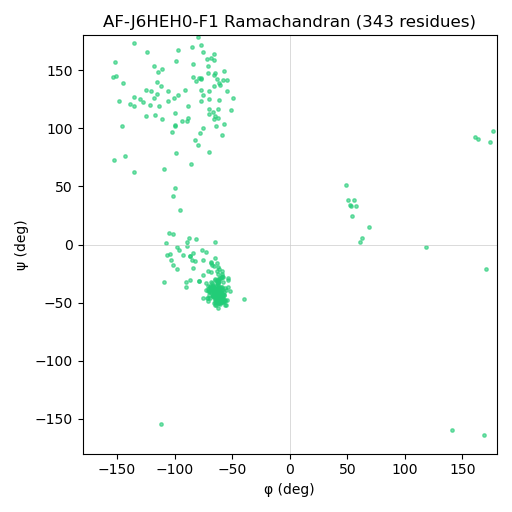3.221 6.188 -7.693 1.00 41.12 190 GLU A O 1
ATOM 1572 N N . ASN A 1 191 ? 2.165 8.083 -7.100 1.00 41.44 191 ASN A N 1
ATOM 1573 C CA . ASN A 1 191 ? 2.261 8.849 -8.364 1.00 41.44 191 ASN A CA 1
ATOM 1574 C C . ASN A 1 191 ? 2.476 10.377 -8.126 1.00 41.44 191 ASN A C 1
ATOM 1576 O O . ASN A 1 191 ? 1.533 11.172 -8.248 1.00 41.44 191 ASN A O 1
ATOM 1580 N N . PRO A 1 192 ? 3.687 10.837 -7.759 1.00 30.95 192 PRO A N 1
ATOM 1581 C CA . PRO A 1 192 ? 3.972 12.254 -7.475 1.00 30.95 192 PRO A CA 1
ATOM 1582 C C . PRO A 1 192 ? 3.865 13.275 -8.633 1.00 30.95 192 PRO A C 1
ATOM 1584 O O . PRO A 1 192 ? 4.093 14.464 -8.398 1.00 30.95 192 PRO A O 1
ATOM 1587 N N . SER A 1 193 ? 3.479 12.891 -9.852 1.00 37.56 193 SER A N 1
ATOM 1588 C CA . SER A 1 193 ? 3.268 13.822 -10.979 1.00 37.56 193 SER A CA 1
ATOM 1589 C C . SER A 1 193 ? 1.971 14.648 -10.918 1.00 37.56 193 SER A C 1
ATOM 1591 O O . SER A 1 193 ? 1.854 15.645 -11.628 1.00 37.56 193 SER A O 1
ATOM 1593 N N . ASN A 1 194 ? 1.017 14.303 -10.044 1.00 32.38 194 ASN A N 1
ATOM 1594 C CA . ASN A 1 194 ? -0.285 14.980 -9.926 1.00 32.38 194 ASN A CA 1
ATOM 1595 C C . ASN A 1 194 ? -0.372 15.956 -8.744 1.00 32.38 194 ASN A C 1
ATOM 1597 O O . ASN A 1 194 ? -1.386 16.040 -8.049 1.00 32.38 194 ASN A O 1
ATOM 1601 N N . ASN A 1 195 ? 0.684 16.731 -8.501 1.00 31.38 195 ASN A N 1
ATOM 1602 C CA . ASN A 1 195 ? 0.635 17.775 -7.484 1.00 31.38 195 ASN A CA 1
ATOM 1603 C C . ASN A 1 195 ? 0.057 19.080 -8.062 1.00 31.38 195 ASN A C 1
ATOM 1605 O O . ASN A 1 195 ? 0.754 20.082 -8.205 1.00 31.38 195 ASN A O 1
ATOM 1609 N N . SER A 1 196 ? -1.239 19.076 -8.385 1.00 31.36 196 SER A N 1
ATOM 1610 C CA . SER A 1 196 ? -2.025 20.308 -8.491 1.00 31.36 196 SER A CA 1
ATOM 1611 C C . SER A 1 196 ? -3.030 20.344 -7.347 1.00 31.36 196 SER A C 1
ATOM 1613 O O . SER A 1 196 ? -4.008 19.596 -7.329 1.00 31.36 196 SER A O 1
ATOM 1615 N N . PHE A 1 197 ? -2.793 21.228 -6.380 1.00 29.81 197 PHE A N 1
ATOM 1616 C CA . PHE A 1 197 ? -3.819 21.650 -5.435 1.00 29.81 197 PHE A CA 1
ATOM 1617 C C . PHE A 1 197 ? -5.001 22.227 -6.227 1.00 29.81 197 PHE A C 1
ATOM 1619 O O . PHE A 1 197 ? -4.929 23.345 -6.730 1.00 29.81 197 PHE A O 1
ATOM 1626 N N . CYS A 1 198 ? -6.091 21.471 -6.350 1.00 23.69 198 CYS A N 1
ATOM 1627 C CA . CYS A 1 198 ? -7.351 21.993 -6.865 1.00 23.69 198 CYS A CA 1
ATOM 1628 C C . CYS A 1 198 ? -8.048 22.789 -5.758 1.00 23.69 198 CYS A C 1
ATOM 1630 O O . CYS A 1 198 ? -8.748 22.227 -4.915 1.00 23.69 198 CYS A O 1
ATOM 1632 N N . THR A 1 199 ? -7.860 24.107 -5.753 1.00 26.08 199 THR A N 1
ATOM 1633 C CA . THR A 1 199 ? -8.838 25.023 -5.163 1.00 26.08 199 THR A CA 1
ATOM 1634 C C . THR A 1 199 ? -9.990 25.212 -6.142 1.00 26.08 199 THR A C 1
ATOM 1636 O O . THR A 1 199 ? -9.805 25.215 -7.357 1.00 26.08 199 THR A O 1
ATOM 1639 N N . SER A 1 200 ? -11.196 25.321 -5.598 1.00 31.83 200 SER A N 1
ATOM 1640 C CA . SER A 1 200 ? -12.447 25.510 -6.321 1.00 31.83 200 SER A CA 1
ATOM 1641 C C . SER A 1 200 ? -12.421 26.787 -7.159 1.00 31.83 200 SER A C 1
ATOM 1643 O O . SER A 1 200 ? -12.705 27.842 -6.617 1.00 31.83 200 SER A O 1
ATOM 1645 N N . GLU A 1 201 ? -12.064 26.695 -8.439 1.00 29.69 201 GLU A N 1
ATOM 1646 C CA . GLU A 1 201 ? -12.403 27.650 -9.507 1.00 29.69 201 GLU A CA 1
ATOM 1647 C C . GLU A 1 201 ? -11.669 27.231 -10.785 1.00 29.69 201 GLU A C 1
ATOM 1649 O O . GLU A 1 201 ? -10.534 27.627 -11.009 1.00 29.69 201 GLU A O 1
ATOM 1654 N N . THR A 1 202 ? -12.290 26.353 -11.580 1.00 26.28 202 THR A N 1
ATOM 1655 C CA . THR A 1 202 ? -12.297 26.323 -13.063 1.00 26.28 202 THR A CA 1
ATOM 1656 C C . THR A 1 202 ? -12.703 24.932 -13.558 1.00 26.28 202 THR A C 1
ATOM 1658 O O . THR A 1 202 ? -11.904 24.022 -13.754 1.00 26.28 202 THR A O 1
ATOM 1661 N N . LEU A 1 203 ? -14.006 24.780 -13.796 1.00 32.09 203 LEU A N 1
ATOM 1662 C CA . LEU A 1 203 ? -14.531 23.826 -14.767 1.00 32.09 203 LEU A CA 1
ATOM 1663 C C . LEU A 1 203 ? -14.029 24.266 -16.149 1.00 32.09 203 LEU A C 1
ATOM 1665 O O . LEU A 1 203 ? -14.539 25.256 -16.663 1.00 32.09 203 LEU A O 1
ATOM 1669 N N . ASN A 1 204 ? -13.000 23.604 -16.690 1.00 33.25 204 ASN A N 1
ATOM 1670 C CA . ASN A 1 204 ? -12.802 23.321 -18.124 1.00 33.25 204 ASN A CA 1
ATOM 1671 C C . ASN A 1 204 ? -11.353 22.903 -18.424 1.00 33.25 204 ASN A C 1
ATOM 1673 O O . ASN A 1 204 ? -10.501 23.723 -18.748 1.00 33.25 204 ASN A O 1
ATOM 1677 N N . SER A 1 205 ? -11.086 21.600 -18.373 1.00 28.86 205 SER A N 1
ATOM 1678 C CA . SER A 1 205 ? -10.434 20.852 -19.463 1.00 28.86 205 SER A CA 1
ATOM 1679 C C . SER A 1 205 ? -10.225 19.410 -19.003 1.00 28.86 205 SER A C 1
ATOM 1681 O O . SER A 1 205 ? -9.286 19.072 -18.290 1.00 28.86 205 SER A O 1
ATOM 1683 N N . CYS A 1 206 ? -11.150 18.535 -19.399 1.00 27.73 206 CYS A N 1
ATOM 1684 C CA . CYS A 1 206 ? -10.926 17.098 -19.321 1.00 27.73 206 CYS A CA 1
ATOM 1685 C C . CYS A 1 206 ? -9.738 16.752 -20.226 1.00 27.73 206 CYS A C 1
ATOM 1687 O O . CYS A 1 206 ? -9.868 16.789 -21.447 1.00 27.73 206 CYS A O 1
ATOM 1689 N N . SER A 1 207 ? -8.598 16.406 -19.632 1.00 30.17 207 SER A N 1
ATOM 1690 C CA . SER A 1 207 ? -7.549 15.660 -20.323 1.00 30.17 207 SER A CA 1
ATOM 1691 C C . SER A 1 207 ? -7.684 14.202 -19.904 1.00 30.17 207 SER A C 1
ATOM 1693 O O . SER A 1 207 ? -7.544 13.858 -18.736 1.00 30.17 207 SER A O 1
ATOM 1695 N N . SER A 1 208 ? -8.050 13.355 -20.861 1.00 30.14 208 SER A N 1
ATOM 1696 C CA . SER A 1 208 ? -8.193 11.908 -20.718 1.00 30.14 208 SER A CA 1
ATOM 1697 C C . SER A 1 208 ? -6.939 11.279 -20.096 1.00 30.14 208 SER A C 1
ATOM 1699 O O . SER A 1 208 ? -5.880 11.291 -20.728 1.00 30.14 208 SER A O 1
ATOM 1701 N N . ASN A 1 209 ? -7.054 10.696 -18.898 1.00 38.47 209 ASN A N 1
ATOM 1702 C CA . ASN A 1 209 ? -5.992 9.872 -18.321 1.00 38.47 209 ASN A CA 1
ATOM 1703 C C . ASN A 1 209 ? -5.818 8.618 -19.186 1.00 38.47 209 ASN A C 1
ATOM 1705 O O . ASN A 1 209 ? -6.675 7.736 -19.226 1.00 38.47 209 ASN A O 1
ATOM 1709 N N . LYS A 1 210 ? -4.713 8.585 -19.929 1.00 40.41 210 LYS A N 1
ATOM 1710 C CA . LYS A 1 210 ? -4.308 7.477 -20.790 1.00 40.41 210 LYS A CA 1
ATOM 1711 C C . LYS A 1 210 ? -3.978 6.278 -19.893 1.00 40.41 210 LYS A C 1
ATOM 1713 O O . LYS A 1 210 ? -3.019 6.327 -19.130 1.00 40.41 210 LYS A O 1
ATOM 1718 N N . VAL A 1 211 ? -4.765 5.209 -19.980 1.00 51.41 211 VAL A N 1
ATOM 1719 C CA . VAL A 1 211 ? -4.392 3.902 -19.423 1.00 51.41 211 VAL A CA 1
ATOM 1720 C C . VAL A 1 211 ? -3.170 3.424 -20.210 1.00 51.41 211 VAL A C 1
ATOM 1722 O O . VAL A 1 211 ? -3.287 3.157 -21.404 1.00 51.41 211 VAL A O 1
ATOM 1725 N N . ILE A 1 212 ? -1.992 3.377 -19.582 1.00 61.16 212 ILE A N 1
ATOM 1726 C CA . ILE A 1 212 ? -0.784 2.827 -20.211 1.00 61.16 212 ILE A CA 1
ATOM 1727 C C . ILE A 1 212 ? -0.880 1.307 -20.096 1.00 61.16 212 ILE A C 1
ATOM 1729 O O . ILE A 1 212 ? -0.404 0.702 -19.143 1.00 61.16 212 ILE A O 1
ATOM 1733 N N . ASP A 1 213 ? -1.561 0.689 -21.054 1.00 78.44 213 ASP A N 1
ATOM 1734 C CA . ASP A 1 213 ? -1.649 -0.765 -21.167 1.00 78.44 213 ASP A CA 1
ATOM 1735 C C . ASP A 1 213 ? -0.437 -1.357 -21.902 1.00 78.44 213 ASP A C 1
ATOM 1737 O O . ASP A 1 213 ? -0.321 -2.577 -21.994 1.00 78.44 213 ASP A O 1
ATOM 1741 N N . ASN A 1 214 ? 0.427 -0.509 -22.465 1.00 87.25 214 ASN A N 1
ATOM 1742 C CA . ASN A 1 214 ? 1.611 -0.856 -23.233 1.00 87.25 214 ASN A CA 1
ATOM 1743 C C . ASN A 1 214 ? 2.652 0.267 -23.135 1.00 87.25 214 ASN A C 1
ATOM 1745 O O . ASN A 1 214 ? 2.284 1.440 -23.137 1.00 87.25 214 ASN A O 1
ATOM 1749 N N . MET A 1 215 ? 3.940 -0.074 -23.104 1.00 91.56 215 MET A N 1
ATOM 1750 C CA . MET A 1 215 ? 5.017 0.915 -23.133 1.00 91.56 215 MET A CA 1
ATOM 1751 C C . MET A 1 215 ? 4.969 1.712 -24.443 1.00 91.56 215 MET A C 1
ATOM 1753 O O . MET A 1 215 ? 5.158 1.147 -25.521 1.00 91.56 215 MET A O 1
ATOM 1757 N N . ASP A 1 216 ? 4.733 3.023 -24.350 1.00 88.31 216 ASP A N 1
ATOM 1758 C CA . ASP A 1 216 ? 4.812 3.937 -25.490 1.00 88.31 216 ASP A CA 1
ATOM 1759 C C . ASP A 1 216 ? 6.175 4.647 -25.558 1.00 88.31 216 ASP A C 1
ATOM 1761 O O . ASP A 1 216 ? 6.989 4.575 -24.633 1.00 88.31 216 ASP A O 1
ATOM 1765 N N . LEU A 1 217 ? 6.460 5.303 -26.689 1.00 90.06 217 LEU A N 1
ATOM 1766 C CA . LEU A 1 217 ? 7.756 5.949 -26.919 1.00 90.06 217 LEU A CA 1
ATOM 1767 C C . LEU A 1 217 ? 8.054 7.041 -25.886 1.00 90.06 217 LEU A C 1
ATOM 1769 O O . LEU A 1 217 ? 9.177 7.120 -25.401 1.00 90.06 217 LEU A O 1
ATOM 1773 N N . LYS A 1 218 ? 7.049 7.836 -25.506 1.00 89.50 218 LYS A N 1
ATOM 1774 C CA . LYS A 1 218 ? 7.216 8.928 -24.540 1.00 89.50 218 LYS A CA 1
ATOM 1775 C C . LYS A 1 218 ? 7.630 8.378 -23.174 1.00 89.50 218 LYS A C 1
ATOM 1777 O O . LYS A 1 218 ? 8.554 8.893 -22.547 1.00 89.50 218 LYS A O 1
ATOM 1782 N N . SER A 1 219 ? 6.967 7.317 -22.723 1.00 90.75 219 SER A N 1
ATOM 1783 C CA . SER A 1 219 ? 7.316 6.619 -21.487 1.00 90.75 219 SER A CA 1
ATOM 1784 C C . SER A 1 219 ? 8.691 5.951 -21.565 1.00 90.75 219 SER A C 1
ATOM 1786 O O . SER A 1 219 ? 9.474 6.048 -20.620 1.00 90.75 219 SER A O 1
ATOM 1788 N N . ALA A 1 220 ? 9.026 5.332 -22.700 1.00 94.88 220 ALA A N 1
ATOM 1789 C CA . ALA A 1 220 ? 10.332 4.715 -22.914 1.00 94.88 220 ALA A CA 1
ATOM 1790 C C . ALA A 1 220 ? 11.481 5.741 -22.901 1.00 94.88 220 ALA A C 1
ATOM 1792 O O . ALA A 1 220 ? 12.545 5.461 -22.348 1.00 94.88 220 ALA A O 1
ATOM 1793 N N . GLU A 1 221 ? 11.281 6.928 -23.482 1.00 95.00 221 GLU A N 1
ATOM 1794 C CA . GLU A 1 221 ? 12.254 8.027 -23.467 1.00 95.00 221 GLU A CA 1
ATOM 1795 C C . GLU A 1 221 ? 12.535 8.506 -22.048 1.00 95.00 221 GLU A C 1
ATOM 1797 O O . GLU A 1 221 ? 13.700 8.595 -21.657 1.00 95.00 221 GLU A O 1
ATOM 1802 N N . LEU A 1 222 ? 11.475 8.719 -21.268 1.00 92.75 222 LEU A N 1
ATOM 1803 C CA . LEU A 1 222 ? 11.550 9.142 -19.875 1.00 92.75 222 LEU A CA 1
ATOM 1804 C C . LEU A 1 222 ? 12.276 8.113 -18.998 1.00 92.75 222 LEU A C 1
ATOM 1806 O O . LEU A 1 222 ? 13.188 8.457 -18.245 1.00 92.75 222 LEU A O 1
ATOM 1810 N N . LEU A 1 223 ? 11.913 6.836 -19.137 1.00 93.75 223 LEU A N 1
ATOM 1811 C CA . LEU A 1 223 ? 12.572 5.731 -18.446 1.00 93.75 223 LEU A CA 1
ATOM 1812 C C . LEU A 1 223 ? 14.070 5.666 -18.788 1.00 93.75 223 LEU A C 1
ATOM 1814 O O . LEU A 1 223 ? 14.915 5.510 -17.904 1.00 93.75 223 LEU A O 1
ATOM 1818 N N . ALA A 1 224 ? 14.415 5.827 -20.066 1.00 95.8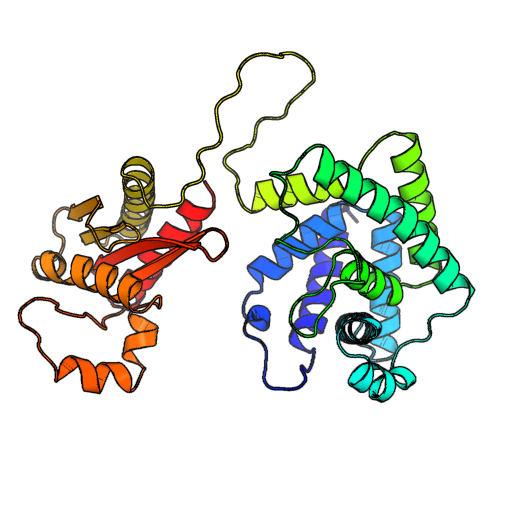8 224 ALA A N 1
ATOM 1819 C CA . ALA A 1 224 ? 15.803 5.814 -20.506 1.00 95.88 224 ALA A CA 1
ATOM 1820 C C . ALA A 1 224 ? 16.599 7.024 -20.001 1.00 95.88 224 ALA A C 1
ATOM 1822 O O . ALA A 1 224 ? 17.785 6.891 -19.703 1.00 95.88 224 ALA A O 1
ATOM 1823 N N . ASP A 1 225 ? 15.969 8.188 -19.860 1.00 94.81 225 ASP A N 1
ATOM 1824 C CA . ASP A 1 225 ? 16.627 9.370 -19.308 1.00 94.81 225 ASP A CA 1
ATOM 1825 C C . ASP A 1 225 ? 16.924 9.197 -17.809 1.00 94.81 225 ASP A C 1
ATOM 1827 O O . ASP A 1 225 ? 18.009 9.566 -17.352 1.00 94.81 225 ASP A O 1
ATOM 1831 N N . PHE A 1 226 ? 16.046 8.532 -17.049 1.00 95.25 226 PHE A N 1
ATOM 1832 C CA . PHE A 1 226 ? 16.353 8.149 -15.666 1.00 95.25 226 PHE A CA 1
ATOM 1833 C C . PHE A 1 226 ? 17.517 7.167 -15.553 1.00 95.25 226 PHE A C 1
ATOM 1835 O O . PHE A 1 226 ? 18.381 7.343 -14.686 1.00 95.25 226 PHE A O 1
ATOM 1842 N N . ALA A 1 227 ? 17.557 6.157 -16.425 1.00 95.31 227 ALA A N 1
ATOM 1843 C CA . ALA A 1 227 ? 18.667 5.211 -16.477 1.00 95.31 227 ALA A CA 1
ATOM 1844 C C . ALA A 1 227 ? 19.982 5.926 -16.821 1.00 95.31 227 ALA A C 1
ATOM 1846 O O . ALA A 1 227 ? 20.979 5.755 -16.123 1.00 95.31 227 ALA A O 1
ATOM 1847 N N . LYS A 1 228 ? 19.965 6.797 -17.837 1.00 95.56 228 LYS A N 1
ATOM 1848 C CA . LYS A 1 228 ? 21.119 7.604 -18.250 1.00 95.56 228 LYS A CA 1
ATOM 1849 C C . LYS A 1 228 ? 21.628 8.502 -17.121 1.00 95.56 228 LYS A C 1
ATOM 1851 O O . LYS A 1 228 ? 22.832 8.553 -16.899 1.00 95.56 228 LYS A O 1
ATOM 1856 N N . ASN A 1 229 ? 20.743 9.198 -16.408 1.00 93.44 229 ASN A N 1
ATOM 1857 C CA . ASN A 1 229 ? 21.147 10.078 -15.308 1.00 93.44 229 ASN A CA 1
ATOM 1858 C C . ASN A 1 229 ? 21.801 9.287 -14.169 1.00 93.44 229 ASN A C 1
ATOM 1860 O O . ASN A 1 229 ? 22.878 9.651 -13.717 1.00 93.44 229 ASN A O 1
ATOM 1864 N N . THR A 1 230 ? 21.210 8.153 -13.790 1.00 88.44 230 THR A N 1
ATOM 1865 C CA . THR A 1 230 ? 21.776 7.267 -12.756 1.00 88.44 230 THR A CA 1
ATOM 1866 C C . THR A 1 230 ? 23.141 6.711 -13.183 1.00 88.44 230 THR A C 1
ATOM 1868 O O . THR A 1 230 ? 24.076 6.659 -12.391 1.00 88.44 230 THR A O 1
ATOM 1871 N N . ALA A 1 231 ? 23.294 6.354 -14.460 1.00 93.06 231 ALA A N 1
ATOM 1872 C CA . ALA A 1 231 ? 24.564 5.893 -15.013 1.00 93.06 231 ALA A CA 1
ATOM 1873 C C . ALA A 1 231 ? 25.636 7.001 -15.051 1.00 93.06 231 ALA A C 1
ATOM 1875 O O . ALA A 1 231 ? 26.804 6.740 -14.763 1.00 93.06 231 ALA A O 1
ATOM 1876 N N . ASN A 1 232 ? 25.244 8.248 -15.340 1.00 92.94 232 ASN A N 1
ATOM 1877 C CA . ASN A 1 232 ? 26.133 9.409 -15.266 1.00 92.94 232 ASN A CA 1
ATOM 1878 C C . ASN A 1 232 ? 26.619 9.668 -13.835 1.00 92.94 232 ASN A C 1
ATOM 1880 O O . ASN A 1 232 ? 27.808 9.915 -13.651 1.00 92.94 232 ASN A O 1
ATOM 1884 N N . ASP A 1 233 ? 25.746 9.548 -12.830 1.00 88.69 233 ASP A N 1
ATOM 1885 C CA . ASP A 1 233 ? 26.127 9.684 -11.414 1.00 88.69 233 ASP A CA 1
ATOM 1886 C C . ASP A 1 233 ? 27.183 8.636 -11.006 1.00 88.69 233 ASP A C 1
ATOM 1888 O O . ASP A 1 233 ? 28.029 8.881 -10.146 1.00 88.69 233 ASP A O 1
ATOM 1892 N N . MET A 1 234 ? 27.176 7.476 -11.673 1.00 88.62 234 MET A N 1
ATOM 1893 C CA . MET A 1 234 ? 28.156 6.398 -11.509 1.00 88.62 234 MET A CA 1
ATOM 1894 C C . MET A 1 234 ? 29.387 6.522 -12.423 1.00 88.62 234 MET A C 1
ATOM 1896 O O . MET A 1 234 ? 30.274 5.672 -12.354 1.00 88.62 234 MET A O 1
ATOM 1900 N N . ASN A 1 235 ? 29.459 7.546 -13.283 1.00 93.12 235 ASN A N 1
ATOM 1901 C CA . ASN A 1 235 ? 30.453 7.678 -14.357 1.00 93.12 235 ASN A CA 1
ATOM 1902 C C . ASN A 1 235 ? 30.569 6.418 -15.238 1.00 93.12 235 ASN A C 1
ATOM 1904 O O . ASN A 1 235 ? 31.664 6.029 -15.652 1.00 93.12 235 ASN A O 1
ATOM 1908 N N . LEU A 1 236 ? 29.438 5.768 -15.519 1.00 94.00 236 LEU A N 1
ATOM 1909 C CA . LEU A 1 236 ? 29.384 4.488 -16.214 1.00 94.00 236 LEU A CA 1
ATOM 1910 C C . LEU A 1 236 ? 28.638 4.621 -17.553 1.00 94.00 236 LEU A C 1
ATOM 1912 O O . LEU A 1 236 ? 27.423 4.809 -17.562 1.00 94.00 236 LEU A O 1
ATOM 1916 N N . PRO A 1 237 ? 29.315 4.494 -18.706 1.00 94.44 237 PRO A N 1
ATOM 1917 C CA . PRO A 1 237 ? 28.640 4.525 -19.995 1.00 94.44 237 PRO A CA 1
ATOM 1918 C C . PRO A 1 237 ? 27.935 3.191 -20.291 1.00 94.44 237 PRO A C 1
ATOM 1920 O O . PRO A 1 237 ? 28.561 2.131 -20.345 1.00 94.44 237 PRO A O 1
ATOM 1923 N N . ILE A 1 238 ? 26.624 3.246 -20.535 1.00 97.88 238 ILE A N 1
ATOM 1924 C CA . ILE A 1 238 ? 25.763 2.066 -20.717 1.00 97.88 238 ILE A CA 1
ATOM 1925 C C . ILE A 1 238 ? 24.994 2.070 -22.049 1.00 97.88 238 ILE A C 1
ATOM 1927 O O . ILE A 1 238 ? 24.873 3.085 -22.740 1.00 97.88 238 ILE A O 1
ATOM 1931 N N . VAL A 1 239 ? 24.439 0.908 -22.396 1.00 97.81 239 VAL A N 1
ATOM 1932 C CA . VAL A 1 239 ? 23.385 0.729 -23.402 1.00 97.81 239 VAL A CA 1
ATOM 1933 C C . VAL A 1 239 ? 22.063 0.460 -22.690 1.00 97.81 239 VAL A C 1
ATOM 1935 O O . VAL A 1 239 ? 21.991 -0.388 -21.798 1.00 97.81 239 VAL A O 1
ATOM 1938 N N . ILE A 1 240 ? 21.024 1.175 -23.111 1.00 98.69 240 ILE A N 1
ATOM 1939 C CA . ILE A 1 240 ? 19.667 1.119 -22.574 1.00 98.69 240 ILE A CA 1
ATOM 1940 C C . ILE A 1 240 ? 18.735 0.641 -23.684 1.00 98.69 240 ILE A C 1
ATOM 1942 O O . ILE A 1 240 ? 18.676 1.255 -24.751 1.00 98.69 240 ILE A O 1
ATOM 1946 N N . THR A 1 241 ? 17.972 -0.414 -23.417 1.00 98.50 241 THR A N 1
ATOM 1947 C CA . THR A 1 241 ? 16.918 -0.898 -24.312 1.00 98.50 241 THR A CA 1
ATOM 1948 C C . THR A 1 241 ? 15.603 -0.973 -23.563 1.00 98.50 241 THR A C 1
ATOM 1950 O O . THR A 1 241 ? 15.553 -1.542 -22.477 1.00 98.50 241 THR A O 1
ATOM 1953 N N . VAL A 1 242 ? 14.534 -0.452 -24.158 1.00 98.31 242 VAL A N 1
ATOM 1954 C CA . VAL A 1 242 ? 13.167 -0.565 -23.644 1.00 98.31 242 VAL A CA 1
ATOM 1955 C C . VAL A 1 242 ? 12.308 -1.275 -24.685 1.00 98.31 242 VAL A C 1
ATOM 1957 O O . VAL A 1 242 ? 12.345 -0.935 -25.872 1.00 98.31 242 VAL A O 1
ATOM 1960 N N . VAL A 1 243 ? 11.542 -2.267 -24.238 1.00 97.06 243 VAL A N 1
ATOM 1961 C CA . VAL A 1 243 ? 10.599 -3.026 -25.067 1.00 97.06 243 VAL A CA 1
ATOM 1962 C C . VAL A 1 243 ? 9.167 -2.859 -24.572 1.00 97.06 243 VAL A C 1
ATOM 1964 O O . VAL A 1 243 ? 8.939 -2.624 -23.384 1.00 97.06 243 VAL A O 1
ATOM 1967 N N . ASP A 1 244 ? 8.216 -3.010 -25.486 1.00 94.31 244 ASP A N 1
ATOM 1968 C CA . ASP A 1 244 ? 6.783 -3.047 -25.196 1.00 94.31 244 ASP A CA 1
ATOM 1969 C C . ASP A 1 244 ? 6.323 -4.419 -24.672 1.00 94.31 244 ASP A C 1
ATOM 1971 O O . ASP A 1 244 ? 7.117 -5.362 -24.559 1.00 94.31 244 ASP A O 1
ATOM 1975 N N . LYS A 1 245 ? 5.031 -4.559 -24.345 1.00 93.06 245 LYS A N 1
ATOM 1976 C CA . LYS A 1 245 ? 4.470 -5.821 -23.826 1.00 93.06 245 LYS A CA 1
ATOM 1977 C C . LYS A 1 245 ? 4.506 -6.981 -24.826 1.00 93.06 245 LYS A C 1
ATOM 1979 O O . LYS A 1 245 ? 4.265 -8.124 -24.441 1.00 93.06 245 LYS A O 1
ATOM 1984 N N . PHE A 1 246 ? 4.808 -6.697 -26.090 1.00 89.75 246 PHE A N 1
ATOM 1985 C CA . PHE A 1 246 ? 4.911 -7.655 -27.187 1.00 89.75 246 PHE A CA 1
ATOM 1986 C C . PHE A 1 246 ? 6.370 -7.947 -27.582 1.00 89.75 246 PHE A C 1
ATOM 1988 O O . PHE A 1 246 ? 6.608 -8.623 -28.581 1.00 89.75 246 PHE A O 1
ATOM 1995 N N . ALA A 1 247 ? 7.345 -7.490 -26.786 1.00 87.25 247 ALA A N 1
ATOM 1996 C CA . ALA A 1 247 ? 8.785 -7.637 -27.016 1.00 87.25 247 ALA A CA 1
ATOM 1997 C C . ALA A 1 247 ? 9.345 -6.840 -28.205 1.00 87.25 247 ALA A C 1
ATOM 1999 O O . ALA A 1 247 ? 10.484 -7.087 -28.626 1.00 87.25 247 ALA A O 1
ATOM 2000 N N . A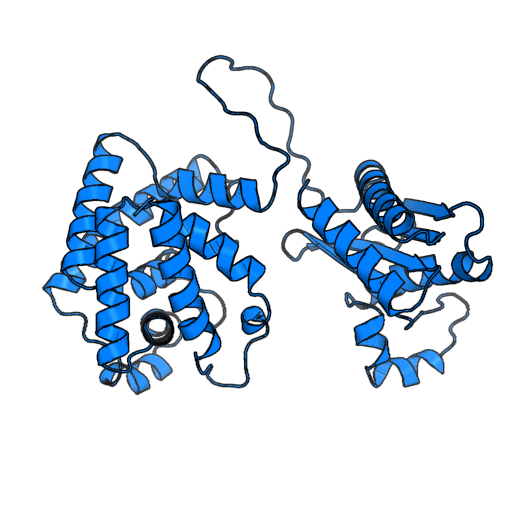SN A 1 248 ? 8.595 -5.866 -28.723 1.00 93.19 248 ASN A N 1
ATOM 2001 C CA . ASN A 1 248 ? 9.101 -4.944 -29.730 1.00 93.19 248 ASN A CA 1
ATOM 2002 C C . ASN A 1 248 ? 9.983 -3.899 -29.057 1.00 93.19 248 ASN A C 1
ATOM 2004 O O . ASN A 1 248 ? 9.608 -3.313 -28.043 1.00 93.19 248 ASN A O 1
ATOM 2008 N N . THR A 1 249 ? 11.159 -3.642 -29.625 1.00 95.56 249 THR A N 1
ATOM 2009 C CA . THR A 1 249 ? 12.025 -2.564 -29.143 1.00 95.56 249 THR A CA 1
ATOM 2010 C C . THR A 1 249 ? 11.394 -1.220 -29.480 1.00 95.56 249 THR A C 1
ATOM 2012 O O . THR A 1 249 ? 11.256 -0.880 -30.651 1.00 95.56 249 THR A O 1
ATOM 2015 N N . ILE A 1 250 ? 11.047 -0.457 -28.445 1.00 95.88 250 ILE A N 1
ATOM 2016 C CA . ILE A 1 250 ? 10.516 0.904 -28.572 1.00 95.88 250 ILE A CA 1
ATOM 2017 C C . ILE A 1 250 ? 11.651 1.919 -28.560 1.00 95.88 250 ILE A C 1
ATOM 2019 O O . ILE A 1 250 ? 11.608 2.913 -29.279 1.00 95.88 250 ILE A O 1
ATOM 2023 N N . LEU A 1 251 ? 12.686 1.657 -27.759 1.00 97.56 251 LEU A N 1
ATOM 2024 C CA . LEU A 1 251 ? 13.818 2.556 -27.620 1.00 97.56 251 LEU A CA 1
ATOM 2025 C C . LEU A 1 251 ? 15.115 1.783 -27.415 1.00 97.56 251 LEU A C 1
ATOM 2027 O O . LEU A 1 251 ? 15.178 0.820 -26.652 1.00 97.56 251 LEU A O 1
ATOM 2031 N N . PHE A 1 252 ? 16.159 2.259 -28.084 1.00 98.00 252 PHE A N 1
ATOM 2032 C CA . PHE A 1 252 ? 17.533 1.815 -27.920 1.00 98.00 252 PHE A CA 1
ATOM 2033 C C . PHE A 1 252 ? 18.431 3.054 -27.863 1.00 98.00 252 PHE A C 1
ATOM 2035 O O . PHE A 1 252 ? 18.469 3.839 -28.810 1.00 98.00 252 PHE A O 1
ATOM 2042 N N . LYS A 1 253 ? 19.145 3.248 -26.752 1.00 97.44 253 LYS A N 1
ATOM 2043 C CA . LYS A 1 253 ? 20.095 4.351 -26.558 1.00 97.44 253 LYS A CA 1
ATOM 2044 C C . LYS A 1 253 ? 21.441 3.776 -26.122 1.00 97.44 253 LYS A C 1
ATOM 2046 O O . LYS A 1 253 ? 21.531 3.108 -25.097 1.00 97.44 253 LYS A O 1
ATOM 2051 N N . LYS A 1 254 ? 22.498 4.068 -26.880 1.00 97.44 254 LYS A N 1
ATOM 2052 C CA . LYS A 1 254 ? 23.887 3.761 -26.516 1.00 97.44 254 LYS A CA 1
ATOM 2053 C C . LYS A 1 254 ? 24.581 5.054 -26.105 1.00 97.44 254 LYS A C 1
ATOM 2055 O O . LYS A 1 254 ? 24.628 5.986 -26.901 1.00 97.44 254 LYS A O 1
ATOM 2060 N N . MET A 1 255 ? 25.134 5.098 -24.896 1.00 96.81 255 MET A N 1
ATOM 2061 C CA . MET A 1 255 ? 25.976 6.216 -24.473 1.00 96.81 255 MET A CA 1
ATOM 2062 C C . MET A 1 255 ? 27.327 6.190 -25.199 1.00 96.81 255 MET A C 1
ATOM 2064 O O . MET A 1 255 ? 27.827 5.135 -25.623 1.00 96.81 255 MET A O 1
ATOM 2068 N N . ASP A 1 256 ? 27.937 7.362 -25.333 1.00 95.62 256 ASP A N 1
ATOM 2069 C CA . ASP A 1 256 ? 29.311 7.467 -25.811 1.00 95.62 256 ASP A CA 1
ATOM 2070 C C . ASP A 1 256 ? 30.237 6.657 -24.900 1.00 95.62 256 ASP A C 1
ATOM 2072 O O . ASP A 1 256 ? 30.034 6.582 -23.690 1.00 95.62 256 ASP A O 1
ATOM 2076 N N . ASN A 1 257 ? 31.230 5.994 -25.496 1.00 93.81 257 ASN A N 1
ATOM 2077 C CA . ASN A 1 257 ? 32.173 5.100 -24.809 1.00 93.81 257 ASN A CA 1
ATOM 2078 C C . ASN A 1 257 ? 31.567 3.849 -24.137 1.00 93.81 257 ASN A C 1
ATOM 2080 O O . ASN A 1 257 ? 32.303 3.090 -23.511 1.00 93.81 257 ASN A O 1
ATOM 2084 N N . ALA A 1 258 ? 30.266 3.575 -24.297 1.00 94.88 258 ALA A N 1
ATOM 2085 C CA . ALA A 1 258 ? 29.674 2.324 -23.820 1.00 94.88 258 ALA A CA 1
ATOM 2086 C C . ALA A 1 258 ? 30.235 1.117 -24.592 1.00 94.88 258 ALA A C 1
ATOM 2088 O O . ALA A 1 258 ? 30.496 1.208 -25.800 1.00 94.88 258 ALA A O 1
ATOM 2089 N N . LEU A 1 259 ? 30.375 -0.020 -23.900 1.00 84.88 259 LEU A N 1
ATOM 2090 C CA . LEU A 1 259 ? 30.925 -1.261 -24.456 1.00 84.88 259 LEU A CA 1
ATOM 2091 C C . LEU A 1 259 ? 30.176 -1.695 -25.726 1.00 84.88 259 LEU A C 1
ATOM 2093 O O . LEU A 1 259 ? 28.951 -1.787 -25.736 1.00 84.88 259 LEU A O 1
ATOM 2097 N N . VAL A 1 260 ? 30.912 -2.041 -26.787 1.00 88.62 260 VAL A N 1
ATOM 2098 C CA . VAL A 1 260 ? 30.322 -2.510 -28.059 1.00 88.62 260 VAL A CA 1
ATOM 2099 C C . VAL A 1 260 ? 29.517 -3.797 -27.855 1.00 88.62 260 VAL A C 1
ATOM 2101 O O . VAL A 1 260 ? 28.436 -3.937 -28.417 1.00 88.62 260 VAL A O 1
ATOM 2104 N N . ALA A 1 261 ? 29.984 -4.694 -26.980 1.00 80.31 261 ALA A N 1
ATOM 2105 C CA . ALA A 1 261 ? 29.268 -5.923 -26.632 1.00 80.31 261 ALA A CA 1
ATOM 2106 C C . ALA A 1 261 ? 27.869 -5.657 -26.040 1.00 80.31 261 ALA A C 1
ATOM 2108 O O . ALA A 1 261 ? 26.955 -6.463 -26.210 1.00 80.31 261 ALA A O 1
ATOM 2109 N N . SER A 1 262 ? 27.666 -4.505 -25.391 1.00 91.44 262 SER A N 1
ATOM 2110 C CA . SER A 1 262 ? 26.380 -4.141 -24.794 1.00 91.44 262 SER A CA 1
ATOM 2111 C C . SER A 1 262 ? 25.276 -3.868 -25.821 1.00 91.44 262 SER A C 1
ATOM 2113 O O . SER A 1 262 ? 24.105 -3.881 -25.441 1.00 91.44 262 SER A O 1
ATOM 2115 N N . ILE A 1 263 ? 25.623 -3.656 -27.100 1.00 90.94 263 ILE A N 1
ATOM 2116 C CA . ILE A 1 263 ? 24.664 -3.427 -28.195 1.00 90.94 263 ILE A CA 1
ATOM 2117 C C . ILE A 1 263 ? 23.737 -4.631 -28.370 1.00 90.94 263 ILE A C 1
ATOM 2119 O O . ILE A 1 263 ? 22.535 -4.449 -28.535 1.00 90.94 263 ILE A O 1
ATOM 2123 N N . ASP A 1 264 ? 24.274 -5.846 -28.257 1.00 87.00 264 ASP A N 1
ATOM 2124 C CA . ASP A 1 264 ? 23.488 -7.077 -28.374 1.00 87.00 264 ASP A CA 1
ATOM 2125 C C . ASP A 1 264 ? 22.943 -7.547 -27.017 1.00 87.00 264 ASP A C 1
ATOM 2127 O O . ASP A 1 264 ? 21.851 -8.115 -26.932 1.00 87.00 264 ASP A O 1
ATOM 2131 N N . ILE A 1 265 ? 23.685 -7.291 -25.933 1.00 86.56 265 ILE A N 1
ATOM 2132 C CA . ILE A 1 265 ? 23.346 -7.781 -24.591 1.00 86.56 265 ILE A CA 1
ATOM 2133 C C . ILE A 1 265 ? 22.137 -7.042 -24.005 1.00 86.56 265 ILE A C 1
ATOM 2135 O O . ILE A 1 265 ? 21.229 -7.687 -23.481 1.00 86.56 265 ILE A O 1
ATOM 2139 N N . SER A 1 266 ? 22.089 -5.708 -24.089 1.00 95.69 266 SER A N 1
ATOM 2140 C CA . SER A 1 266 ? 20.993 -4.917 -23.503 1.00 95.69 266 SER A CA 1
ATOM 2141 C C . SER A 1 266 ? 19.612 -5.300 -24.081 1.00 95.69 266 SER A C 1
ATOM 2143 O O . SER A 1 266 ? 18.709 -5.601 -23.291 1.00 95.69 266 SER A O 1
ATOM 2145 N N . PRO A 1 267 ? 19.426 -5.420 -25.414 1.00 94.62 267 PRO A N 1
ATOM 2146 C CA . PRO A 1 267 ? 18.170 -5.904 -25.985 1.00 94.62 267 PRO A CA 1
ATOM 2147 C C . PRO A 1 267 ? 17.817 -7.331 -25.572 1.00 94.62 267 PRO A C 1
ATOM 2149 O O . PRO A 1 267 ? 16.653 -7.617 -25.281 1.00 94.62 267 PRO A O 1
ATOM 2152 N N . ALA A 1 268 ? 18.805 -8.229 -25.529 1.00 89.31 268 ALA A N 1
ATOM 2153 C CA . ALA A 1 268 ? 18.579 -9.612 -25.129 1.00 89.31 268 ALA A CA 1
ATOM 2154 C C . ALA A 1 268 ? 18.115 -9.704 -23.667 1.00 89.31 268 ALA A C 1
ATOM 2156 O O . ALA A 1 268 ? 17.180 -10.452 -23.371 1.00 89.31 268 ALA A O 1
ATOM 2157 N N . LYS A 1 269 ? 18.692 -8.899 -22.763 1.00 91.81 269 LYS A N 1
ATOM 2158 C CA . LYS A 1 269 ? 18.253 -8.791 -21.363 1.00 91.81 269 LYS A CA 1
ATOM 2159 C C . LYS A 1 269 ? 16.797 -8.321 -21.261 1.00 91.81 269 LYS A C 1
ATOM 2161 O O . LYS A 1 269 ? 16.001 -8.983 -20.598 1.00 91.81 269 LYS A O 1
ATOM 2166 N N . ALA A 1 270 ? 16.425 -7.242 -21.958 1.00 96.00 270 ALA A N 1
ATOM 2167 C CA . ALA A 1 270 ? 15.058 -6.705 -21.938 1.00 96.00 270 ALA A CA 1
ATOM 2168 C C . ALA A 1 270 ? 14.025 -7.734 -22.433 1.00 96.00 270 ALA A C 1
ATOM 2170 O O . ALA A 1 270 ? 13.024 -8.006 -21.769 1.00 96.00 270 ALA A O 1
ATOM 2171 N N . LYS A 1 271 ? 14.297 -8.368 -23.581 1.00 93.62 271 LYS A N 1
ATOM 2172 C CA . LYS A 1 271 ? 13.402 -9.373 -24.176 1.00 93.62 271 LYS A CA 1
ATOM 2173 C C . LYS A 1 271 ? 13.288 -10.633 -23.322 1.00 93.62 271 LYS A C 1
ATOM 2175 O O . LYS A 1 271 ? 12.202 -11.191 -23.210 1.00 93.62 271 LYS A O 1
ATOM 2180 N N . THR A 1 272 ? 14.382 -11.061 -22.690 1.00 88.50 272 THR A N 1
ATOM 2181 C CA . THR A 1 272 ? 14.370 -12.203 -21.761 1.00 88.50 272 THR A CA 1
ATOM 2182 C C . THR A 1 272 ? 13.527 -11.886 -20.533 1.00 88.50 272 THR A C 1
ATOM 2184 O O . THR A 1 272 ? 12.660 -12.677 -20.167 1.00 88.50 272 THR A O 1
ATOM 2187 N N . ALA A 1 273 ? 13.721 -10.704 -19.945 1.00 91.88 273 ALA A N 1
ATOM 2188 C CA . ALA A 1 273 ? 12.964 -10.266 -18.782 1.00 91.88 273 ALA A CA 1
ATOM 2189 C C . ALA A 1 273 ? 11.451 -10.242 -19.046 1.00 91.88 273 ALA A C 1
ATOM 2191 O O . ALA A 1 273 ? 10.660 -10.723 -18.233 1.00 91.88 273 ALA A O 1
ATOM 2192 N N . LEU A 1 274 ? 11.057 -9.747 -20.223 1.00 93.62 274 LEU A N 1
ATOM 2193 C CA . LEU A 1 274 ? 9.668 -9.745 -20.668 1.00 93.62 274 LEU A CA 1
ATOM 2194 C C . LEU A 1 274 ? 9.125 -11.166 -20.888 1.00 93.62 274 LEU A C 1
ATOM 2196 O O . LEU A 1 274 ? 8.066 -11.504 -20.360 1.00 93.62 274 LEU A O 1
ATOM 2200 N N . ALA A 1 275 ? 9.847 -12.002 -21.643 1.00 87.94 275 ALA A N 1
ATOM 2201 C CA . ALA A 1 275 ? 9.395 -13.339 -22.034 1.00 87.94 275 ALA A CA 1
ATOM 2202 C C . ALA A 1 275 ? 9.090 -14.233 -20.824 1.00 87.94 275 ALA A C 1
ATOM 2204 O O . ALA A 1 275 ? 8.113 -14.979 -20.829 1.00 87.94 275 ALA A O 1
ATOM 2205 N N . PHE A 1 276 ? 9.907 -14.122 -19.777 1.00 85.94 276 PHE A N 1
ATOM 2206 C CA . PHE A 1 276 ? 9.750 -14.893 -18.545 1.00 85.94 276 PHE A CA 1
ATOM 2207 C C . PHE A 1 276 ? 9.027 -14.132 -17.436 1.00 85.94 276 PHE A C 1
ATOM 2209 O O . PHE A 1 276 ? 8.809 -14.701 -16.367 1.00 85.94 276 PHE A O 1
ATOM 2216 N N . LYS A 1 277 ? 8.656 -12.865 -17.670 1.00 90.94 277 LYS A N 1
ATOM 2217 C CA . LYS A 1 277 ? 8.003 -11.996 -16.680 1.00 90.94 277 LYS A CA 1
ATOM 2218 C C . LYS A 1 277 ? 8.775 -11.933 -15.356 1.00 90.94 277 LYS A C 1
ATOM 2220 O O . LYS A 1 277 ? 8.183 -11.866 -14.282 1.00 90.94 277 LYS A O 1
ATOM 2225 N N . LYS A 1 278 ? 10.105 -12.002 -15.440 1.00 87.12 278 LYS A N 1
ATOM 2226 C CA . LYS A 1 278 ? 11.018 -12.150 -14.301 1.00 87.12 278 LYS A CA 1
ATOM 2227 C C . LYS A 1 278 ? 12.348 -11.494 -14.634 1.00 87.12 278 LYS A C 1
ATOM 2229 O O . LYS A 1 278 ? 12.771 -11.528 -15.785 1.00 87.12 278 LYS A O 1
ATOM 2234 N N . ASP A 1 279 ? 13.008 -10.892 -13.651 1.00 89.94 279 ASP A N 1
ATOM 2235 C CA . ASP A 1 279 ? 14.304 -10.263 -13.883 1.00 89.94 279 ASP A CA 1
ATOM 2236 C C . ASP A 1 279 ? 15.377 -11.299 -14.270 1.00 89.94 279 ASP A C 1
ATOM 2238 O O . ASP A 1 279 ? 15.361 -12.462 -13.846 1.00 89.94 279 ASP A O 1
ATOM 2242 N N . THR A 1 280 ? 16.320 -10.877 -15.112 1.00 82.81 280 THR A N 1
ATOM 2243 C CA . THR A 1 280 ? 17.321 -11.780 -15.696 1.00 82.81 280 THR A CA 1
ATOM 2244 C C . THR A 1 280 ? 18.319 -12.312 -14.676 1.00 82.81 280 THR A C 1
ATOM 2246 O O . THR A 1 280 ? 18.870 -13.392 -14.886 1.00 82.81 280 THR A O 1
ATOM 2249 N N . TYR A 1 281 ? 18.523 -11.610 -13.557 1.00 80.69 281 TYR A N 1
ATOM 2250 C CA . TYR A 1 281 ? 19.389 -12.074 -12.477 1.00 80.69 281 TYR A CA 1
ATOM 2251 C C . TYR A 1 281 ? 18.752 -13.248 -11.731 1.00 80.69 281 TYR A C 1
ATOM 2253 O O . TYR A 1 281 ? 19.374 -14.300 -11.592 1.00 80.69 281 TYR A O 1
ATOM 2261 N N . SER A 1 282 ? 17.485 -13.133 -11.342 1.00 78.12 282 SER A N 1
ATOM 2262 C CA . SER A 1 282 ? 16.737 -14.218 -10.709 1.00 78.12 282 SER A CA 1
ATOM 2263 C C . SER A 1 282 ? 16.581 -15.431 -11.629 1.00 78.12 282 SER A C 1
ATOM 2265 O O . SER A 1 282 ? 16.553 -16.564 -11.152 1.00 78.12 282 SER A O 1
ATOM 2267 N N . LEU A 1 283 ? 16.485 -15.221 -12.947 1.00 79.81 283 LEU A N 1
ATOM 2268 C CA . LEU A 1 283 ? 16.499 -16.316 -13.923 1.00 79.81 283 LEU A CA 1
ATOM 2269 C C . LEU A 1 283 ? 17.867 -17.000 -14.015 1.00 79.81 283 LEU A C 1
ATOM 2271 O O . LEU A 1 283 ? 17.915 -18.215 -14.173 1.00 79.81 283 LEU A O 1
ATOM 2275 N N . SER A 1 284 ? 18.970 -16.259 -13.877 1.00 74.25 284 SER A N 1
ATOM 2276 C CA . SER A 1 284 ? 20.335 -16.814 -13.916 1.00 74.25 284 SER A CA 1
ATOM 2277 C C . SER A 1 284 ? 20.609 -17.850 -12.822 1.00 74.25 284 SER A C 1
ATOM 2279 O O . SER A 1 284 ? 21.393 -18.776 -13.020 1.00 74.25 284 SER A O 1
ATOM 2281 N N . GLN A 1 285 ? 19.919 -17.718 -11.686 1.00 77.06 285 GLN A N 1
ATOM 2282 C CA . GLN A 1 285 ? 20.013 -18.640 -10.554 1.00 77.06 285 GLN A CA 1
ATOM 2283 C C . GLN A 1 285 ? 19.069 -19.841 -10.684 1.00 77.06 285 GLN A C 1
ATOM 2285 O O . GLN A 1 285 ? 19.150 -20.791 -9.906 1.00 77.06 285 GLN A O 1
ATOM 2290 N N . ASP A 1 286 ? 18.166 -19.813 -11.664 1.00 76.44 286 ASP A N 1
ATOM 2291 C CA . ASP A 1 286 ? 17.212 -20.882 -11.904 1.00 76.44 286 ASP A CA 1
ATOM 2292 C C . ASP A 1 286 ? 17.863 -22.025 -12.693 1.00 76.44 286 ASP A C 1
ATOM 2294 O O . ASP A 1 286 ? 18.604 -21.811 -13.656 1.00 76.44 286 ASP A O 1
ATOM 2298 N N . SER A 1 287 ? 17.529 -23.262 -12.329 1.00 66.38 287 SER A N 1
ATOM 2299 C CA . SER A 1 287 ? 17.884 -24.475 -13.077 1.00 66.38 287 SER A CA 1
ATOM 2300 C C . SER A 1 287 ? 17.464 -24.414 -14.555 1.00 66.38 287 SER A C 1
ATOM 2302 O O . SER A 1 287 ? 18.147 -24.971 -15.418 1.00 66.38 287 SER A O 1
ATOM 2304 N N . LEU A 1 288 ? 16.396 -23.664 -14.851 1.00 68.75 288 LEU A N 1
ATOM 2305 C CA . LEU A 1 288 ? 15.882 -23.410 -16.195 1.00 68.75 288 LEU A CA 1
ATOM 2306 C C . LEU A 1 288 ? 16.907 -22.720 -17.115 1.00 68.75 288 LEU A C 1
ATOM 2308 O O . LEU A 1 288 ? 16.991 -23.057 -18.297 1.00 68.75 288 LEU A O 1
ATOM 2312 N N . SER A 1 289 ? 17.730 -21.805 -16.588 1.00 63.09 289 SER A N 1
ATOM 2313 C CA . SER A 1 289 ? 18.727 -21.067 -17.382 1.00 63.09 289 SER A CA 1
ATOM 2314 C C . SER A 1 289 ? 19.785 -21.987 -17.997 1.00 63.09 289 SER A C 1
ATOM 2316 O O . SER A 1 289 ? 20.152 -21.827 -19.160 1.00 63.09 289 SER A O 1
ATOM 2318 N N . LYS A 1 290 ? 20.226 -23.012 -17.255 1.00 62.16 290 LYS A N 1
ATOM 2319 C CA .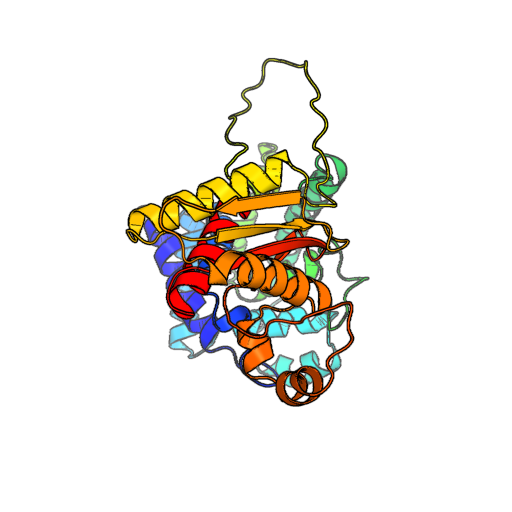 LYS A 1 290 ? 21.193 -24.012 -17.733 1.00 62.16 290 LYS A CA 1
ATOM 2320 C C . LYS A 1 290 ? 20.620 -24.864 -18.864 1.00 62.16 290 LYS A C 1
ATOM 2322 O O . LYS A 1 290 ? 21.340 -25.191 -19.801 1.00 62.16 290 LYS A O 1
ATOM 2327 N N . SER A 1 291 ? 19.330 -25.197 -18.798 1.00 64.81 291 SER A N 1
ATOM 2328 C CA . SER A 1 291 ? 18.653 -25.969 -19.845 1.00 64.81 291 SER A CA 1
ATOM 2329 C C . SER A 1 291 ? 18.422 -25.145 -21.113 1.00 64.81 291 SER A C 1
ATOM 2331 O O . SER A 1 291 ? 18.580 -25.665 -22.214 1.00 64.81 291 SER A O 1
ATOM 2333 N N . LEU A 1 292 ? 18.061 -23.866 -20.970 1.00 64.94 292 LEU A N 1
ATOM 2334 C CA . LEU A 1 292 ? 17.772 -22.981 -22.099 1.00 64.94 292 LEU A CA 1
ATOM 2335 C C . LEU A 1 292 ? 19.033 -22.440 -22.776 1.00 64.94 292 LEU A C 1
ATOM 2337 O O . LEU A 1 292 ? 19.024 -22.285 -23.987 1.00 64.94 292 LEU A O 1
ATOM 2341 N N . ASN A 1 293 ? 20.137 -22.236 -22.051 1.00 61.00 293 ASN A N 1
ATOM 2342 C CA . ASN A 1 293 ? 21.423 -21.874 -22.666 1.00 61.00 293 ASN A CA 1
ATOM 2343 C C . ASN A 1 293 ? 21.963 -22.963 -23.612 1.00 61.00 293 ASN A C 1
ATOM 2345 O O . ASN A 1 293 ? 22.714 -22.658 -24.535 1.00 61.00 293 ASN A O 1
ATOM 2349 N N . ASN A 1 294 ? 21.566 -24.222 -23.401 1.00 57.97 294 ASN A N 1
ATOM 2350 C CA . ASN A 1 294 ? 21.918 -25.343 -24.277 1.00 57.97 294 ASN A CA 1
ATOM 2351 C C . ASN A 1 294 ? 20.972 -25.478 -25.483 1.00 57.97 294 ASN A C 1
ATOM 2353 O O . ASN A 1 294 ? 21.276 -26.205 -26.428 1.00 57.97 294 ASN A O 1
ATOM 2357 N N . PHE A 1 295 ? 19.832 -24.786 -25.461 1.00 56.84 295 PHE A N 1
ATOM 2358 C CA . PHE A 1 295 ? 18.855 -24.754 -26.540 1.00 56.84 295 PHE A CA 1
ATOM 2359 C C . PHE A 1 295 ? 19.045 -23.423 -27.279 1.00 56.84 295 PHE A C 1
ATOM 2361 O O . PHE A 1 295 ? 18.564 -22.392 -26.829 1.00 56.84 295 PHE A O 1
ATOM 2368 N N . ASN A 1 296 ? 19.791 -23.423 -28.389 1.00 50.78 296 ASN A N 1
ATOM 2369 C CA . ASN A 1 296 ? 20.050 -22.227 -29.206 1.00 50.78 296 ASN A CA 1
ATOM 2370 C C . ASN A 1 296 ? 19.102 -22.183 -30.425 1.00 50.78 296 ASN A C 1
ATOM 2372 O O . ASN A 1 296 ? 19.518 -22.547 -31.529 1.00 50.78 296 ASN A O 1
ATOM 2376 N N . PRO A 1 297 ? 17.826 -21.770 -30.285 1.00 54.06 297 PRO A N 1
ATOM 2377 C CA . PRO A 1 297 ? 16.991 -21.507 -31.445 1.00 54.06 297 PRO A CA 1
ATOM 2378 C C . PRO A 1 297 ? 17.566 -20.303 -32.225 1.00 54.06 297 PRO A C 1
ATOM 2380 O O . PRO A 1 297 ? 17.917 -19.291 -31.614 1.00 54.06 297 PRO A O 1
ATOM 2383 N N . PRO A 1 298 ? 17.645 -20.357 -33.569 1.00 48.81 298 PRO A N 1
ATOM 2384 C CA . PRO A 1 298 ? 18.295 -19.322 -34.387 1.00 48.81 298 PRO A CA 1
ATOM 2385 C C . PRO A 1 298 ? 17.712 -17.907 -34.234 1.00 48.81 298 PRO A C 1
ATOM 2387 O O . PRO A 1 298 ? 18.387 -16.926 -34.534 1.00 48.81 298 PRO A O 1
ATOM 2390 N N . SER A 1 299 ? 16.457 -17.795 -33.789 1.0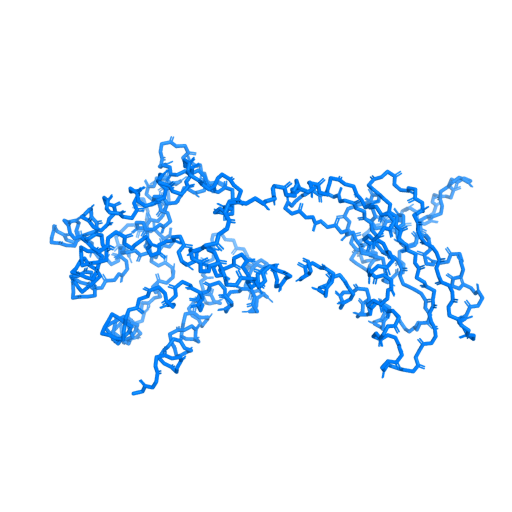0 49.94 299 SER A N 1
ATOM 2391 C CA . SER A 1 299 ? 15.659 -16.565 -33.810 1.00 49.94 299 SER A CA 1
ATOM 2392 C C . SER A 1 299 ? 15.510 -15.858 -32.458 1.00 49.94 299 SER A C 1
ATOM 2394 O O . SER A 1 299 ? 14.988 -14.745 -32.420 1.00 49.94 299 SER A O 1
ATOM 2396 N N . THR A 1 300 ? 15.948 -16.459 -31.347 1.00 53.62 300 THR A N 1
ATOM 2397 C CA . THR A 1 300 ? 15.753 -15.891 -30.001 1.00 53.62 300 THR A CA 1
ATOM 2398 C C . THR A 1 300 ? 16.934 -16.221 -29.096 1.00 53.62 300 THR A C 1
ATOM 2400 O O . THR A 1 300 ? 17.042 -17.321 -28.564 1.00 53.62 300 THR A O 1
ATOM 2403 N N . LYS A 1 301 ? 17.824 -15.244 -28.892 1.00 67.69 301 LYS A N 1
ATOM 2404 C CA . LYS A 1 301 ? 18.897 -15.339 -27.895 1.00 67.69 301 LYS A CA 1
ATOM 2405 C C . LYS A 1 301 ? 18.381 -14.822 -26.555 1.00 67.69 301 LYS A C 1
ATOM 2407 O O . LYS A 1 301 ? 18.159 -13.620 -26.406 1.00 67.69 301 LYS A O 1
ATOM 2412 N N . TYR A 1 302 ? 18.184 -15.725 -25.598 1.00 81.81 302 TYR A N 1
ATOM 2413 C CA . TYR A 1 302 ? 17.939 -15.345 -24.209 1.00 81.81 302 TYR A CA 1
ATOM 2414 C C . TYR A 1 302 ? 19.250 -14.932 -23.538 1.00 81.81 302 TYR A C 1
ATOM 2416 O O . TYR A 1 302 ? 20.307 -15.499 -23.807 1.00 81.81 302 TYR A O 1
ATOM 2424 N N . CYS A 1 303 ? 19.186 -13.936 -22.662 1.00 81.44 303 CYS A N 1
ATOM 2425 C CA . CYS A 1 303 ? 20.319 -13.463 -21.883 1.00 81.44 303 CYS A CA 1
ATOM 2426 C C . CYS A 1 303 ? 19.960 -13.502 -20.400 1.00 81.44 303 CYS A C 1
ATOM 2428 O O . CYS A 1 303 ? 19.149 -12.712 -19.920 1.00 81.44 303 CYS A O 1
ATOM 2430 N N . PHE A 1 304 ? 20.601 -14.414 -19.675 1.00 81.62 304 PHE A N 1
ATOM 2431 C CA . PHE A 1 304 ? 20.451 -14.571 -18.228 1.00 81.62 304 PHE A CA 1
ATOM 2432 C C . PHE A 1 304 ? 21.546 -13.825 -17.454 1.00 81.62 304 PHE A C 1
ATOM 2434 O O . PHE A 1 304 ? 21.954 -14.248 -16.382 1.00 81.62 304 PHE A O 1
ATOM 2441 N N . LEU A 1 305 ? 22.069 -12.729 -18.005 1.00 77.12 305 LEU A N 1
ATOM 2442 C CA . LEU A 1 305 ? 22.923 -11.808 -17.257 1.00 77.12 305 LEU A CA 1
ATOM 2443 C C . LEU A 1 305 ? 22.034 -10.737 -16.625 1.00 77.12 305 LEU A C 1
ATOM 2445 O O . LEU A 1 305 ? 21.165 -10.185 -17.303 1.00 77.12 305 LEU A O 1
ATOM 2449 N N . GLY A 1 306 ? 22.237 -10.443 -15.339 1.00 75.81 306 GLY A N 1
ATOM 2450 C CA . GLY A 1 306 ? 21.443 -9.450 -14.609 1.00 75.81 306 GLY A CA 1
ATOM 2451 C C . GLY A 1 306 ? 21.471 -8.062 -15.259 1.00 75.81 306 GLY A C 1
ATOM 2452 O O . GLY A 1 306 ? 22.441 -7.703 -15.926 1.00 75.81 306 GLY A O 1
ATOM 2453 N N . GLY A 1 307 ? 20.381 -7.307 -15.107 1.00 76.44 307 GLY A N 1
ATOM 2454 C CA . GLY A 1 307 ? 20.187 -5.986 -15.723 1.00 76.44 307 GLY A CA 1
ATOM 2455 C C . GLY A 1 307 ? 18.995 -5.900 -16.682 1.00 76.44 307 GLY A C 1
ATOM 2456 O O . GLY A 1 307 ? 18.728 -4.833 -17.223 1.00 76.44 307 GLY A O 1
ATOM 2457 N N . GLY A 1 308 ? 18.278 -7.005 -16.913 1.00 92.88 308 GLY A N 1
ATOM 2458 C CA . GLY A 1 308 ? 16.971 -7.014 -17.570 1.00 92.88 308 GLY A CA 1
ATOM 2459 C C . GLY A 1 308 ? 15.855 -7.122 -16.539 1.00 92.88 308 GLY A C 1
ATOM 2460 O O . GLY A 1 308 ? 15.879 -8.050 -15.729 1.00 92.88 308 GLY A O 1
ATOM 2461 N N . ILE A 1 309 ? 14.884 -6.207 -16.563 1.00 96.19 309 ILE A N 1
ATOM 2462 C CA . ILE A 1 309 ? 13.798 -6.154 -15.576 1.00 96.19 309 ILE A CA 1
ATOM 2463 C C . ILE A 1 309 ? 12.451 -5.917 -16.281 1.00 96.19 309 ILE A C 1
ATOM 2465 O O . ILE A 1 309 ? 12.335 -4.971 -17.068 1.00 96.19 309 ILE A O 1
ATOM 2469 N N . PRO A 1 310 ? 11.430 -6.764 -16.036 1.00 94.06 310 PRO A N 1
ATOM 2470 C CA . PRO A 1 310 ? 10.080 -6.532 -16.540 1.00 94.06 310 PRO A CA 1
ATOM 2471 C C . PRO A 1 310 ? 9.418 -5.363 -15.804 1.00 94.06 310 PRO A C 1
ATOM 2473 O O . PRO A 1 310 ? 9.647 -5.151 -14.615 1.00 94.06 310 PRO A O 1
ATOM 2476 N N . ILE A 1 311 ? 8.565 -4.621 -16.502 1.00 94.81 311 ILE A N 1
ATOM 2477 C CA . ILE A 1 311 ? 7.894 -3.437 -15.970 1.00 94.81 311 ILE A CA 1
ATOM 2478 C C . ILE A 1 311 ? 6.405 -3.731 -15.872 1.00 94.81 311 ILE A C 1
ATOM 2480 O O . ILE A 1 311 ? 5.738 -4.000 -16.876 1.00 94.81 311 ILE A O 1
ATOM 2484 N N . PHE A 1 312 ? 5.897 -3.656 -14.647 1.00 84.75 312 PHE A N 1
ATOM 2485 C CA . PHE A 1 312 ? 4.494 -3.866 -14.333 1.00 84.75 312 PHE A CA 1
ATOM 2486 C C . PHE A 1 312 ? 3.868 -2.580 -13.804 1.00 84.75 312 PHE A C 1
ATOM 2488 O O . PHE A 1 312 ? 4.472 -1.889 -12.988 1.00 84.75 312 PHE A O 1
ATOM 2495 N N . ILE A 1 313 ? 2.637 -2.309 -14.232 1.00 79.00 313 ILE A N 1
ATOM 2496 C CA . ILE A 1 313 ? 1.744 -1.325 -13.616 1.00 79.00 313 ILE A CA 1
ATOM 2497 C C . ILE A 1 313 ? 0.485 -2.084 -13.208 1.00 79.00 313 ILE A C 1
ATOM 2499 O O . ILE A 1 313 ? -0.163 -2.684 -14.062 1.00 79.00 313 ILE A O 1
ATOM 2503 N N . ASN A 1 314 ? 0.143 -2.088 -11.917 1.00 68.00 314 ASN A N 1
ATOM 2504 C CA . ASN A 1 314 ? -1.041 -2.780 -11.384 1.00 68.00 314 ASN A CA 1
ATOM 2505 C C . ASN A 1 314 ? -1.149 -4.240 -11.876 1.00 68.00 314 ASN A C 1
ATOM 2507 O O . ASN A 1 314 ? -2.155 -4.630 -12.467 1.00 68.00 314 ASN A O 1
ATOM 2511 N N . ASP A 1 315 ? -0.064 -5.011 -11.731 1.00 74.19 315 ASP A N 1
ATOM 2512 C CA . ASP A 1 315 ? 0.086 -6.401 -12.208 1.00 74.19 315 ASP A CA 1
ATOM 2513 C C . ASP A 1 315 ? -0.036 -6.608 -13.732 1.00 74.19 315 ASP A C 1
ATOM 2515 O O . ASP A 1 315 ? 0.112 -7.725 -14.239 1.00 74.19 315 ASP A O 1
ATOM 2519 N N . THR A 1 316 ? -0.221 -5.534 -14.500 1.00 80.00 316 THR A N 1
ATOM 2520 C CA . THR A 1 316 ? -0.211 -5.562 -15.963 1.00 80.00 316 THR A CA 1
ATOM 2521 C C . THR A 1 316 ? 1.213 -5.371 -16.459 1.00 80.00 316 THR A C 1
ATOM 2523 O O . THR A 1 316 ? 1.840 -4.345 -16.203 1.00 80.00 316 THR A O 1
ATOM 2526 N N . LEU A 1 317 ? 1.735 -6.362 -17.185 1.00 88.31 317 LEU A N 1
ATOM 2527 C CA . LEU A 1 317 ? 3.027 -6.252 -17.857 1.00 88.31 317 LEU A CA 1
ATOM 2528 C C . LEU A 1 317 ? 2.901 -5.271 -19.025 1.00 88.31 317 LEU A C 1
ATOM 2530 O O . LEU A 1 317 ? 2.232 -5.576 -20.013 1.00 88.31 317 LEU A O 1
ATOM 2534 N N . ILE A 1 318 ? 3.566 -4.125 -18.918 1.00 92.38 318 ILE A N 1
ATOM 2535 C CA . ILE A 1 318 ? 3.524 -3.081 -19.950 1.00 92.38 318 ILE A CA 1
ATOM 2536 C C . ILE A 1 318 ? 4.768 -3.083 -20.845 1.00 92.38 318 ILE A C 1
ATOM 2538 O O . ILE A 1 318 ? 4.734 -2.525 -21.938 1.00 92.38 318 ILE A O 1
ATOM 2542 N N . GLY A 1 319 ? 5.859 -3.715 -20.407 1.00 95.94 319 GLY A N 1
ATOM 2543 C CA . GLY A 1 319 ? 7.125 -3.744 -21.133 1.00 95.94 319 GLY A CA 1
ATOM 2544 C C . GLY A 1 319 ? 8.275 -4.285 -20.291 1.00 95.94 319 GLY A C 1
ATOM 2545 O O . GLY A 1 319 ? 8.060 -4.901 -19.247 1.00 95.94 319 GLY A O 1
ATOM 2546 N N . ALA A 1 320 ? 9.507 -4.057 -20.736 1.00 97.75 320 ALA A N 1
ATOM 2547 C CA . ALA A 1 320 ? 10.714 -4.367 -19.971 1.00 97.75 320 ALA A CA 1
ATOM 2548 C C . ALA A 1 320 ? 11.868 -3.428 -20.344 1.00 97.75 320 ALA A C 1
ATOM 2550 O O . ALA A 1 320 ? 11.906 -2.885 -21.449 1.00 97.75 320 ALA A O 1
ATOM 2551 N N . ILE A 1 321 ? 12.829 -3.277 -19.435 1.00 98.25 321 ILE A N 1
ATOM 2552 C CA . ILE A 1 321 ? 14.088 -2.562 -19.672 1.00 98.25 321 ILE A CA 1
ATOM 2553 C C . ILE A 1 321 ? 15.268 -3.530 -19.611 1.00 98.25 321 ILE A C 1
ATOM 2555 O O . ILE A 1 321 ? 15.249 -4.508 -18.866 1.00 98.25 321 ILE A O 1
ATOM 2559 N N . GLY A 1 322 ? 16.304 -3.250 -20.394 1.00 97.31 322 GLY A N 1
ATOM 2560 C CA . GLY A 1 322 ? 17.596 -3.915 -20.339 1.00 97.31 322 GLY A CA 1
ATOM 2561 C C . GLY A 1 322 ? 18.725 -2.896 -20.279 1.00 97.31 322 GLY A C 1
ATOM 2562 O O . GLY A 1 322 ? 18.845 -2.048 -21.164 1.00 97.31 322 GLY A O 1
ATOM 2563 N N . ILE A 1 323 ? 19.577 -3.011 -19.265 1.00 97.50 323 ILE A N 1
ATOM 2564 C CA . ILE A 1 323 ? 20.780 -2.197 -19.078 1.00 97.50 323 ILE A CA 1
ATOM 2565 C C . ILE A 1 323 ? 22.019 -3.073 -19.266 1.00 97.50 323 ILE A C 1
ATOM 2567 O O . ILE A 1 323 ? 22.065 -4.221 -18.811 1.00 97.50 323 ILE A O 1
ATOM 2571 N N . SER A 1 324 ? 23.012 -2.554 -19.987 1.00 93.00 324 SER A N 1
ATOM 2572 C CA . SER A 1 324 ? 24.302 -3.225 -20.154 1.00 93.00 324 SER A CA 1
ATOM 2573 C C . SER A 1 324 ? 25.441 -2.225 -20.300 1.00 93.00 324 SER A C 1
ATOM 2575 O O . SER A 1 324 ? 25.453 -1.430 -21.240 1.00 93.00 324 SER A O 1
ATOM 2577 N N . GLY A 1 325 ? 26.449 -2.309 -19.440 1.00 84.25 325 GLY A N 1
ATOM 2578 C CA . GLY A 1 325 ? 27.696 -1.553 -19.599 1.00 84.25 325 GLY A CA 1
ATOM 2579 C C . GLY A 1 325 ? 28.644 -1.611 -18.407 1.00 84.25 325 GLY A C 1
ATOM 2580 O O . GLY A 1 325 ? 29.836 -1.393 -18.608 1.00 84.25 325 GLY A O 1
ATOM 2581 N N . GLY A 1 326 ? 28.146 -1.935 -17.209 1.00 84.06 326 GLY A N 1
ATOM 2582 C CA . GLY A 1 326 ? 28.963 -2.110 -16.005 1.00 84.06 326 GLY A CA 1
ATOM 2583 C C . GLY A 1 326 ? 29.028 -3.549 -15.510 1.00 84.06 326 GLY A C 1
ATOM 2584 O O . GLY A 1 326 ? 28.874 -4.504 -16.275 1.00 84.06 326 GLY A O 1
ATOM 2585 N N . SER A 1 327 ? 29.272 -3.702 -14.207 1.00 80.19 327 SER A N 1
ATOM 2586 C CA . SER A 1 327 ? 29.085 -4.983 -13.525 1.00 80.19 327 SER A CA 1
ATOM 2587 C C . SER A 1 327 ? 27.604 -5.379 -13.514 1.00 80.19 327 SER A C 1
ATOM 2589 O O . SER A 1 327 ? 26.714 -4.552 -13.722 1.00 80.19 327 SER A O 1
ATOM 2591 N N . VAL A 1 328 ? 27.327 -6.652 -13.228 1.00 74.12 328 VAL A N 1
ATOM 2592 C CA . VAL A 1 328 ? 25.950 -7.160 -13.134 1.00 74.12 328 VAL A CA 1
ATOM 2593 C C . VAL A 1 328 ? 25.149 -6.380 -12.087 1.00 74.12 328 VAL A C 1
ATOM 2595 O O . VAL A 1 328 ? 24.000 -6.024 -12.328 1.00 74.12 328 VAL A O 1
ATOM 2598 N N . GLU A 1 329 ? 25.766 -6.067 -10.951 1.00 75.00 329 GLU A N 1
ATOM 2599 C CA . GLU A 1 329 ? 25.160 -5.311 -9.855 1.00 75.00 329 GLU A CA 1
ATOM 2600 C C . GLU A 1 329 ? 24.849 -3.870 -10.272 1.00 75.00 329 GLU A C 1
ATOM 2602 O O . GLU A 1 329 ? 23.772 -3.366 -9.965 1.00 75.00 329 GLU A O 1
ATOM 2607 N N . GLN A 1 330 ? 25.755 -3.222 -11.011 1.00 81.75 330 GLN A N 1
ATOM 2608 C CA . GLN A 1 330 ? 25.550 -1.861 -11.516 1.00 81.75 330 GLN A CA 1
ATOM 2609 C C . GLN A 1 330 ? 24.420 -1.806 -12.548 1.00 81.75 330 GLN A C 1
ATOM 2611 O O . GLN A 1 330 ? 23.557 -0.933 -12.471 1.00 81.75 330 GLN A O 1
ATOM 2616 N N . ASP A 1 331 ? 24.383 -2.763 -13.479 1.00 84.25 331 ASP A N 1
ATOM 2617 C CA . ASP A 1 331 ? 23.320 -2.851 -14.480 1.00 84.25 331 ASP A CA 1
ATOM 2618 C C . ASP A 1 331 ? 21.944 -3.073 -13.818 1.00 84.25 331 ASP A C 1
ATOM 2620 O O . ASP A 1 331 ? 20.954 -2.463 -14.227 1.00 84.25 331 ASP A O 1
ATOM 2624 N N . ILE A 1 332 ? 21.873 -3.923 -12.782 1.00 83.94 332 ILE A N 1
ATOM 2625 C CA . ILE A 1 332 ? 20.651 -4.143 -11.990 1.00 83.94 332 ILE A CA 1
ATOM 2626 C C . ILE A 1 332 ? 20.244 -2.861 -11.265 1.00 83.94 332 ILE A C 1
ATOM 2628 O O . ILE A 1 332 ? 19.085 -2.466 -11.368 1.00 83.94 332 ILE A O 1
ATOM 2632 N N . GLN A 1 333 ? 21.180 -2.207 -10.573 1.00 82.38 333 GLN A N 1
ATOM 2633 C CA . GLN A 1 333 ? 20.912 -0.991 -9.806 1.00 82.38 333 GLN A CA 1
ATOM 2634 C C . GLN A 1 333 ? 20.340 0.113 -10.701 1.00 82.38 333 GLN A C 1
ATOM 2636 O O . GLN A 1 333 ? 19.292 0.676 -10.396 1.00 82.38 333 GLN A O 1
ATOM 2641 N N . ILE A 1 334 ? 20.968 0.370 -11.853 1.00 90.50 334 ILE A N 1
ATOM 2642 C CA . ILE A 1 334 ? 20.502 1.393 -12.797 1.00 90.50 334 ILE A CA 1
ATOM 2643 C C . ILE A 1 334 ? 19.107 1.050 -13.335 1.00 90.50 334 ILE A C 1
ATOM 2645 O O . ILE A 1 334 ? 18.246 1.928 -13.423 1.00 90.50 334 ILE A O 1
ATOM 2649 N N . ALA A 1 335 ? 18.862 -0.218 -13.684 1.00 89.31 335 ALA A N 1
ATOM 2650 C CA . ALA A 1 335 ? 17.552 -0.658 -14.152 1.00 89.31 335 ALA A CA 1
ATOM 2651 C C . ALA A 1 335 ? 16.476 -0.465 -13.069 1.00 89.31 335 ALA A C 1
ATOM 2653 O O . ALA A 1 335 ? 15.424 0.107 -13.357 1.00 89.31 335 ALA A O 1
ATOM 2654 N N . GLN A 1 336 ? 16.750 -0.872 -11.827 1.00 86.12 336 GLN A N 1
ATOM 2655 C CA . GLN A 1 336 ? 15.831 -0.732 -10.694 1.00 86.12 336 GLN A CA 1
ATOM 2656 C C . GLN A 1 336 ? 15.533 0.732 -10.380 1.00 86.12 336 GLN A C 1
ATOM 2658 O O . GLN A 1 336 ? 14.363 1.104 -10.343 1.00 86.12 336 GLN A O 1
ATOM 2663 N N . ASP A 1 337 ? 16.560 1.573 -10.254 1.00 82.88 337 ASP A N 1
ATOM 2664 C CA . ASP A 1 337 ? 16.396 3.000 -9.964 1.00 82.88 337 ASP A CA 1
ATOM 2665 C C . ASP A 1 337 ? 15.626 3.717 -11.074 1.00 82.88 337 ASP A C 1
ATOM 2667 O O . ASP A 1 337 ? 14.806 4.597 -10.805 1.00 82.88 337 ASP A O 1
ATOM 2671 N N . SER A 1 338 ? 15.872 3.347 -12.336 1.00 87.56 338 SER A N 1
ATOM 2672 C CA . SER A 1 338 ? 15.151 3.924 -13.470 1.00 87.56 338 SER A CA 1
ATOM 2673 C C . SER A 1 338 ? 13.667 3.571 -13.442 1.00 87.56 338 SER A C 1
ATOM 2675 O O . SER A 1 338 ? 12.840 4.464 -13.614 1.00 87.56 338 SER A O 1
ATOM 2677 N N . ILE A 1 339 ? 13.324 2.310 -13.156 1.00 88.69 339 ILE A N 1
ATOM 2678 C CA . ILE A 1 339 ? 11.936 1.860 -13.021 1.00 88.69 339 ILE A CA 1
ATOM 2679 C C . ILE A 1 339 ? 11.292 2.517 -11.804 1.00 88.69 339 ILE A C 1
ATOM 2681 O O . ILE A 1 339 ? 10.178 3.010 -11.908 1.00 88.69 339 ILE A O 1
ATOM 2685 N N . GLU A 1 340 ? 11.986 2.578 -10.669 1.00 81.12 340 GLU A N 1
ATOM 2686 C CA . GLU A 1 340 ? 11.462 3.200 -9.455 1.00 81.12 340 GLU A CA 1
ATOM 2687 C C . GLU A 1 340 ? 11.143 4.685 -9.680 1.00 81.12 340 GLU A C 1
ATOM 2689 O O . GLU A 1 340 ? 10.094 5.161 -9.256 1.00 81.12 340 GLU A O 1
ATOM 2694 N N . LYS A 1 341 ? 12.021 5.427 -10.368 1.00 81.75 341 LYS A N 1
ATOM 2695 C CA . LYS A 1 341 ? 11.774 6.830 -10.741 1.00 81.75 341 LYS A CA 1
ATOM 2696 C C . LYS A 1 341 ? 10.657 6.956 -11.779 1.00 81.75 341 LYS A C 1
ATOM 2698 O O . LYS A 1 341 ? 9.832 7.855 -11.665 1.00 81.75 341 LYS A O 1
ATOM 2703 N N . PHE A 1 342 ? 10.618 6.059 -12.763 1.00 82.00 342 PHE A N 1
ATOM 2704 C CA . PHE A 1 342 ? 9.597 6.036 -13.808 1.00 82.00 342 PHE A CA 1
ATOM 2705 C C . PHE A 1 342 ? 8.199 5.769 -13.253 1.00 82.00 342 PHE A C 1
ATOM 2707 O O . PHE A 1 342 ? 7.278 6.487 -13.605 1.00 82.00 342 PHE A O 1
ATOM 2714 N N . LEU A 1 343 ? 8.055 4.809 -12.338 1.00 75.50 343 LEU A N 1
ATOM 2715 C CA . LEU A 1 343 ? 6.782 4.483 -11.690 1.00 75.50 343 LEU A CA 1
ATOM 2716 C C . LEU A 1 343 ? 6.327 5.541 -10.671 1.00 75.50 343 LEU A C 1
ATOM 2718 O O . LEU A 1 343 ? 5.230 5.430 -10.141 1.00 75.50 343 LEU A O 1
ATOM 2722 N N . LYS A 1 344 ? 7.161 6.547 -10.378 1.00 66.25 344 LYS A N 1
ATOM 2723 C CA . LYS A 1 344 ? 6.808 7.713 -9.556 1.00 66.25 344 LYS A CA 1
ATOM 2724 C C . LYS A 1 344 ? 6.310 8.900 -10.398 1.00 66.25 344 LYS A C 1
ATOM 2726 O O . LYS A 1 344 ? 5.877 9.895 -9.826 1.00 66.25 344 LYS A O 1
ATOM 2731 N N . ILE A 1 345 ? 6.402 8.861 -11.728 1.00 53.09 345 ILE A N 1
ATOM 2732 C CA . ILE A 1 345 ? 5.774 9.866 -12.605 1.00 53.09 345 ILE A CA 1
ATOM 2733 C C . ILE A 1 345 ? 4.434 9.314 -13.043 1.00 53.09 345 ILE A C 1
ATOM 2735 O O . ILE A 1 345 ? 3.459 10.085 -12.952 1.00 53.09 345 ILE A O 1
#

InterPro domains:
  IPR005624 Corrinoid adenosyltransferase PduO/GlcC-like [PF03928] (216-339)
  IPR025191 Protein of unknown function DUF4125 [PF13526] (5-186)
  IPR038084 Corrinoid adenosyltransferase PduO/GlcC-like superfamily [G3DSA:3.30.450.150] (206-343)
  IPR038084 Corrinoid adenosyltransferase PduO/GlcC-like superfamily [SSF143744] (211-342)
  IPR052517 GlcG-related carbohydrate metabolism protein [PTHR34309] (214-341)

Foldseek 3Di:
DPLLVLQQVVLVLLLVLLLPQDDPDDRDPVNVCSPLSSLLSSLVSVLDDPVLSVQVVVLSVVCVVVVHRLVNLLVLQLCVLAPVPVNVVCVVVHDDQDPLLVVLLVLLLVLLLVLVVVCCVPPVVLDPLPADADSVPHYNVGGHPSSNSSSNSSSGDSSSSVSSSVVSVVCVVVVHSSVCSSSVVSVCQQAVPPPDDDDPDDPDDDDDDDDLLADALVLQVQLVVLLVVLCVVVVWFKWKWKAILVLHTSDIDGGPPFDPVRNVQFSLQFSLCNVVVHFLQVVLPDPVVVVVVVVCDPPHDHHSQGQKHFADDSNRGHIIMGMDGDHSVSSNVSRVSSNSVSSRD

Organism: NCBI:txid796937

Sequence (345 aa):
MEKNSIIQNIVDEEWIQFTNTKNIGSRAVCQDQKGNFTASRRAYWQMYNEDILNSYLADIKAAKRENINLITQKYGYMMSSTDKENYEKIKSRLMPVNEQKEKLISSIMLIYMAWEEEITKNYPTLDNKNRILYSYNDTKNSTSVQTYMKGELATYSARTLALILQYFLTQASLKNNLVYKYMSKLNSYENPSNNSFCTSETLNSCSSNKVIDNMDLKSAELLADFAKNTANDMNLPIVITVVDKFANTILFKKMDNALVASIDISPAKAKTALAFKKDTYSLSQDSLSKSLNNFNPPSTKYCFLGGGIPIFINDTLIGAIGISGGSVEQDIQIAQDSIEKFLKI

Secondary structure (DSSP, 8-state):
--HHHHHHHHHHHHHHHHHT---SSSPPGGGG-HHHHHHHHHHHHHTS-HHHHHHHHHHHHHHHHTT--HHHHHHHHHHHHH-HHHHHHHGGGSPP--HHHHHHHHHHHHHHHHHHHHHHHH-TTS-STT--SSGGG--SS---HHHHHHHHHHTS-HHHHHHHHHHHHHHHHTT--HHHHHHHHHHHHH-TT------S------------SS--HHHHHHHHHHHHHHHHHTT---EEEEEETTS-EEEEEE-TT--TTHHHHHHHHHHHHHHHTS-HHHHHTSHHHHHHHT---TT-----SS-EEEEEETTEEEEEEEEESS-HHHHHHHHHHHHHHHTT-

Solvent-accessible surface area (backbone atoms only — not comparable to full-atom values): 18723 Å² total; per-residue (Å²): 128,60,63,70,57,55,46,48,54,46,47,55,56,48,48,55,34,52,61,68,44,80,55,102,67,69,87,56,76,74,68,75,39,64,66,62,52,48,54,55,48,47,35,58,54,64,61,55,56,63,70,39,52,52,40,45,50,49,44,53,54,51,32,54,75,71,73,47,52,57,56,48,42,17,55,48,50,31,20,62,67,31,37,50,74,62,20,67,76,46,51,89,78,42,77,82,74,50,73,70,42,50,52,44,49,53,57,40,47,54,56,54,48,52,43,52,52,49,38,58,71,76,37,74,83,69,72,68,84,84,44,50,61,52,52,92,75,34,35,82,90,44,67,12,50,48,35,53,50,50,10,51,55,58,60,52,47,64,68,32,42,52,48,47,37,55,51,48,54,53,30,53,77,69,72,45,56,51,64,57,56,28,47,54,48,44,49,37,72,54,28,54,63,73,82,67,86,82,68,98,80,77,97,81,76,92,73,80,83,76,81,74,74,46,54,47,62,71,58,42,52,53,31,48,50,43,27,51,52,51,25,55,79,66,74,46,38,33,19,41,22,29,24,22,61,82,60,49,78,68,40,78,49,74,41,77,90,27,52,75,72,19,70,63,47,4,50,22,8,10,43,33,1,43,76,68,70,37,37,9,43,69,40,47,75,35,76,63,41,67,60,47,73,74,54,78,56,96,89,59,71,76,32,56,52,34,11,6,37,45,39,66,58,95,89,39,62,18,18,13,35,5,29,23,51,67,55,53,67,52,13,33,49,31,44,51,54,11,49,57,55,46,61,33,82

Radius of gyration: 24.04 Å; Cα contacts (8 Å, |Δi|>4): 491; chains: 1; bounding box: 53×54×63 Å

=== Feature glossary ===
The record interleaves many kinds of information about one protein. Here is each kind framed as the question it answers.

Q: What known structures does this most resemble?
A: Structural nearest neighbors (via Foldseek easy-search vs the PDB). Reported per hit: target PDB id, E-value, and alignment TM-score. A TM-score above ~0.5 is the conventional threshold for 'same fold'.

Q: Where is each backbone atom in 3D?
A: The mmCIF table is the protein's shape written out atom by atom. For each backbone N, Cα, C, and carbonyl O, it records an (x, y, z) coordinate triple in Å plus the residue type, chain letter, and residue number.

Q: What are the backbone torsion angles?
A: The φ/ψ torsion pair specifies the backbone conformation at each residue. φ rotates about the N–Cα bond, ψ about the Cα–C bond. Steric clashes forbid most of the (φ, ψ) plane — the allowed regions (α-helix basin, β-sheet basin, left-handed helix) are the Ramachandran-allowed regions.

Q: Which residues are buried vs exposed?
A: Solvent-accessible surface area (SASA) is the area in Å² traced out by the centre of a 1.4 Å probe sphere (a water molecule) rolled over the protein's van der Waals surface (Shrake–Rupley / Lee–Richards construction). Buried residues have near-zero SASA; fully exposed residues can exceed 200 Å². The total SASA scales roughly with the number of surface residues.

Q: How confident is the AlphaFold model at each residue?
A: pLDDT is the predicted lDDT-Cα score: AlphaFold's confidence that the local environment of each residue (all inter-atomic distances within 15 Å) is correctly placed. It is a per-residue number between 0 and 100, with higher meaning more reliable.

Q: What does the local fold look like, residue by residue?
A: 3Di is Foldseek's structural alphabet. Each residue is assigned one of twenty discrete states based on how its Cα sits relative to its spatial (not sequential) neighbors. Aligning 3Di strings finds structural homologs roughly as well as full 3D superposition, but orders of magnitude faster.

Q: How big and how compact is the whole molecule?
A: Radius of gyration (Rg) is the root-mean-square distance of Cα atoms from their centroid — a single number for overall size and compactness. A globular domain of N residues has Rg ≈ 2.2·N^0.38 Å; an extended or disordered chain has a much larger Rg. The Cα contact count is the number of residue pairs whose Cα atoms are within 8 Å and are more than four positions apart in sequence — a standard proxy for tertiary packing density. The bounding box is the smallest axis-aligned box enclosing all Cα atoms.

Q: Which residues are in helices, strands, or loops?
A: DSSP 8-state secondary structure assigns each residue one of H (α-helix), G (3₁₀-helix), I (π-helix), E (extended β-strand), B (isolated β-bridge), T (hydrogen-bonded turn), S (bend), or '-' (coil). The assignment is computed from backbone hydrogen-bond geometry via the Kabsch–Sander algorithm.

Q: How mobile is each atom in the crystal?
A: Crystallographic B-factors measure how much each atom's electron density is smeared out, in Å². They rise in mobile loops and surface residues and fall in the buried interior. In AlphaFold models this column is repurposed to hold pLDDT instead.

Q: What if only a Cα trace is available?
A: P-SEA three-state annotation labels each residue as helix, strand, or coil based purely on the geometry of the Cα trace. It serves as a fallback when the full backbone (and thus DSSP) is unavailable.

Q: What family and function is it annotated with?
A: Database cross-references. InterPro integrates a dozen domain/family signature databases into unified entries with residue-range hits. GO terms attach function/process/location labels with evidence codes. CATH codes position the fold in a four-level structural taxonomy. Organism is the NCBI-taxonomy species name.

Q: Are the domains correctly placed relative to each other?
A: Predicted Aligned Error (PAE) is an AlphaFold confidence matrix: entry (i, j) is the expected error in the position of residue j, in ångströms, when the prediction is superimposed on the true structure at residue i. Low PAE within a block of residues means that block is internally rigid and well-predicted; high PAE between two blocks means their relative placement is uncertain even if each block individually is confident.

Q: What do the diagnostic plots show?
A: Three diagnostic plots accompany the record. The Cα contact map visualizes the tertiary structure as a 2D adjacency matrix (8 Å cutoff, sequence-local contacts suppressed). The Ramachandran plot shows the distribution of backbone (φ, ψ) torsions, with points in the α and β basins reflecting secondary structure content. The PAE plot shows AlphaFold's inter-residue confidence as a color matrix.

Q: What is the amino-acid chain?
A: Primary structure: the covalent order of the twenty standard amino acids along the backbone. Two proteins with the same sequence will (almost always) fold to the same structure; two with 30% identity often share a fold but not the details.

Q: What do the rendered images show?
A: The six renders are orthographic views along the three Cartesian axes in both directions. Representation (cartoon, sticks, or surface) and color scheme (sequence-rainbow or by-chain) vary across proteins so the training set covers all the common visualization conventions.